Protein AF-A0A1E3QFH4-F1 (afdb_monomer_lite)

Radius of gyration: 32.38 Å; chains: 1; bounding box: 103×78×49 Å

InterPro domains:
  IPR019411 MMM1 domain [PF10296] (104-199)
  IPR031468 Synaptotagmin-like mitochondrial-lipid-binding domain [PS51847] (118-204)

Secondary structure (DSSP, 8-state):
-----PPPPP----PPP------------------------HHHHHHHHHHHHHHHHHHHHHHHHHTTS-----------------------TTS-------HHHHHHHTT--TTTPPPBP-HHHHHHHHHHHHHHHHHHHH-HHHHHHHHHHHTSTT--TT------------S---EEEEEEEEE-SS-TT-EEEEEEEE--

Structure (mmCIF, N/CA/C/O backbone):
data_AF-A0A1E3QFH4-F1
#
_entry.id   AF-A0A1E3QFH4-F1
#
loop_
_atom_site.group_PDB
_atom_site.id
_atom_site.type_symbol
_atom_site.label_atom_id
_atom_site.label_alt_id
_atom_site.label_comp_id
_atom_site.label_asym_id
_atom_site.label_entity_id
_atom_site.label_seq_id
_atom_site.pdbx_PDB_ins_code
_atom_site.Cartn_x
_atom_site.Cartn_y
_atom_site.Cartn_z
_atom_site.occupancy
_atom_site.B_iso_or_equiv
_atom_site.auth_seq_id
_atom_site.auth_comp_id
_atom_site.auth_asym_id
_atom_site.auth_atom_id
_atom_site.pdbx_PDB_model_num
ATOM 1 N N . MET A 1 1 ? 51.985 -34.900 6.655 1.00 45.53 1 MET A N 1
ATOM 2 C CA . MET A 1 1 ? 51.009 -33.811 6.432 1.00 45.53 1 MET A CA 1
ATOM 3 C C . MET A 1 1 ? 51.580 -32.563 7.075 1.00 45.53 1 MET A C 1
ATOM 5 O O . MET A 1 1 ? 51.686 -32.518 8.291 1.00 45.53 1 MET A O 1
ATOM 9 N N . SER A 1 2 ? 52.089 -31.650 6.250 1.00 42.19 2 SER A N 1
ATOM 10 C CA . SER A 1 2 ? 52.784 -30.432 6.676 1.00 42.19 2 SER A CA 1
ATOM 11 C C . SER A 1 2 ? 51.794 -29.272 6.627 1.00 42.19 2 SER A C 1
ATOM 13 O O . SER A 1 2 ? 51.157 -29.074 5.593 1.00 42.19 2 SER A O 1
ATOM 15 N N . VAL A 1 3 ? 51.630 -28.550 7.736 1.00 44.12 3 VAL A N 1
ATOM 16 C CA . VAL A 1 3 ? 50.801 -27.341 7.813 1.00 44.12 3 VAL A CA 1
ATOM 17 C C . VAL A 1 3 ? 51.752 -26.149 7.754 1.00 44.12 3 VAL A C 1
ATOM 19 O O . VAL A 1 3 ? 52.568 -25.960 8.653 1.00 44.12 3 VAL A O 1
ATOM 22 N N . ALA A 1 4 ? 51.692 -25.390 6.662 1.00 42.41 4 ALA A N 1
ATOM 23 C CA . ALA A 1 4 ? 52.498 -24.194 6.459 1.00 42.41 4 ALA A CA 1
ATOM 24 C C . ALA A 1 4 ? 51.798 -22.981 7.091 1.00 42.41 4 ALA A C 1
ATOM 26 O O . ALA A 1 4 ? 50.766 -22.525 6.602 1.00 42.41 4 ALA A O 1
ATOM 27 N N . THR A 1 5 ? 52.380 -22.453 8.166 1.00 47.62 5 THR A N 1
ATOM 28 C CA . THR A 1 5 ? 52.010 -21.161 8.756 1.00 47.62 5 THR A CA 1
ATOM 29 C C . THR A 1 5 ? 52.873 -20.080 8.110 1.00 47.62 5 THR A C 1
ATOM 31 O O . THR A 1 5 ? 54.066 -19.986 8.390 1.00 47.62 5 THR A O 1
ATOM 34 N N . ALA A 1 6 ? 52.288 -19.276 7.221 1.00 46.25 6 ALA A N 1
ATOM 35 C CA . ALA A 1 6 ? 52.945 -18.098 6.661 1.00 46.25 6 ALA A CA 1
ATOM 36 C C . ALA A 1 6 ? 52.802 -16.915 7.632 1.00 46.25 6 ALA A C 1
ATOM 38 O O . ALA A 1 6 ? 51.693 -16.468 7.924 1.00 46.25 6 ALA A O 1
ATOM 39 N N . ALA A 1 7 ? 53.932 -16.424 8.141 1.00 48.84 7 ALA A N 1
ATOM 40 C CA . ALA A 1 7 ? 54.021 -15.187 8.903 1.00 48.84 7 ALA A CA 1
ATOM 41 C C . ALA A 1 7 ? 54.077 -13.998 7.931 1.00 48.84 7 ALA A C 1
ATOM 43 O O . ALA A 1 7 ? 54.957 -13.941 7.075 1.00 48.84 7 ALA A O 1
ATOM 44 N N . TYR A 1 8 ? 53.154 -13.046 8.069 1.00 45.12 8 TYR A N 1
ATOM 45 C CA . TYR A 1 8 ? 53.222 -11.766 7.365 1.00 45.12 8 TYR A CA 1
ATOM 46 C C . TYR A 1 8 ? 53.867 -10.722 8.280 1.00 45.12 8 TYR A C 1
ATOM 48 O O . TYR A 1 8 ? 53.402 -10.481 9.393 1.00 45.12 8 TYR A O 1
ATOM 56 N N . SER A 1 9 ? 54.960 -10.121 7.811 1.00 45.44 9 SER A N 1
ATOM 57 C CA . SER A 1 9 ? 55.677 -9.038 8.486 1.00 45.44 9 SER A CA 1
ATOM 58 C C . SER A 1 9 ? 54.990 -7.697 8.217 1.00 45.44 9 SER A C 1
ATOM 60 O O . SER A 1 9 ? 54.776 -7.320 7.067 1.00 45.44 9 SER A O 1
ATOM 62 N N . VAL A 1 10 ? 54.656 -6.970 9.282 1.00 47.38 10 VAL A N 1
ATOM 63 C CA . VAL A 1 10 ? 54.118 -5.604 9.221 1.00 47.38 10 VAL A CA 1
ATOM 64 C C . VAL A 1 10 ? 55.285 -4.635 9.021 1.00 47.38 10 VAL A C 1
ATOM 66 O O . VAL A 1 10 ? 56.190 -4.578 9.851 1.00 47.38 10 VAL A O 1
ATOM 69 N N . VAL A 1 11 ? 55.282 -3.894 7.912 1.00 44.78 11 VAL A N 1
ATOM 70 C CA . VAL A 1 11 ? 56.269 -2.846 7.618 1.00 44.78 11 VAL A CA 1
ATOM 71 C C . VAL A 1 11 ? 55.739 -1.516 8.148 1.00 44.78 11 VAL A C 1
ATOM 73 O O . VAL A 1 11 ? 54.782 -0.961 7.613 1.00 44.78 11 VAL A O 1
ATOM 76 N N . THR A 1 12 ? 56.364 -1.002 9.204 1.00 39.56 12 THR A N 1
ATOM 77 C CA . THR A 1 12 ? 56.128 0.341 9.745 1.00 39.56 12 THR A CA 1
ATOM 78 C C . THR A 1 12 ? 57.165 1.291 9.150 1.00 39.56 12 THR A C 1
ATOM 80 O O . THR A 1 12 ? 58.356 1.148 9.415 1.00 39.56 12 THR A O 1
ATOM 83 N N . VAL A 1 13 ? 56.735 2.261 8.340 1.00 45.78 13 VAL A N 1
ATOM 84 C CA . VAL A 1 13 ? 57.610 3.333 7.840 1.00 45.78 13 VAL A CA 1
ATOM 85 C C . VAL A 1 13 ? 57.471 4.536 8.769 1.00 45.78 13 VAL A C 1
ATOM 87 O O . VAL A 1 13 ? 56.436 5.196 8.796 1.00 45.78 13 VAL A O 1
ATOM 90 N N . THR A 1 14 ? 58.512 4.805 9.552 1.00 42.59 14 THR A N 1
ATOM 91 C CA . THR A 1 14 ? 58.689 6.050 10.308 1.00 42.59 14 THR A CA 1
ATOM 92 C C . THR A 1 14 ? 59.670 6.934 9.552 1.00 42.59 14 THR A C 1
ATOM 94 O O . THR A 1 14 ? 60.848 6.593 9.470 1.00 42.59 14 THR A O 1
ATOM 97 N N . GLU A 1 15 ? 59.211 8.061 9.010 1.00 49.75 15 GLU A N 1
ATOM 98 C CA . GLU A 1 15 ? 60.096 9.045 8.384 1.00 49.75 15 GLU A CA 1
ATOM 99 C C . GLU A 1 15 ? 60.358 10.200 9.360 1.00 49.75 15 GLU A C 1
ATOM 101 O O . GLU A 1 15 ? 59.445 10.890 9.816 1.00 49.75 15 GLU A O 1
ATOM 106 N N . THR A 1 16 ? 61.626 10.356 9.741 1.00 41.25 16 THR A N 1
ATOM 107 C CA . THR A 1 16 ? 62.121 11.387 10.657 1.00 41.25 16 THR A CA 1
ATOM 108 C C . THR A 1 16 ? 62.545 12.637 9.890 1.00 41.25 16 THR A C 1
ATOM 110 O O . THR A 1 16 ? 63.353 12.571 8.966 1.00 41.25 16 THR A O 1
ATOM 113 N N . VAL A 1 17 ? 62.031 13.782 10.334 1.00 44.88 17 VAL A N 1
ATOM 114 C CA . VAL A 1 17 ? 62.305 15.140 9.844 1.00 44.88 17 VAL A CA 1
ATOM 115 C C . VAL A 1 17 ? 63.792 15.516 9.957 1.00 44.88 17 VAL A C 1
ATOM 117 O O . VAL A 1 17 ? 64.405 15.325 11.006 1.00 44.88 17 VAL A O 1
ATOM 120 N N . SER A 1 18 ? 64.348 16.153 8.916 1.00 46.84 18 SER A N 1
ATOM 121 C CA . SER A 1 18 ? 65.640 16.856 8.965 1.00 46.84 18 SER A CA 1
ATOM 122 C C . SER A 1 18 ? 65.462 18.326 8.578 1.00 46.84 18 SER A C 1
ATOM 124 O O . SER A 1 18 ? 65.087 18.653 7.454 1.00 46.84 18 SER A O 1
ATOM 126 N N . VAL A 1 19 ? 65.714 19.214 9.540 1.00 48.22 19 VAL A N 1
ATOM 127 C CA . VAL A 1 19 ? 65.666 20.673 9.400 1.00 48.22 19 VAL A CA 1
ATOM 128 C C . VAL A 1 19 ? 67.066 21.192 9.056 1.00 48.22 19 VAL A C 1
ATOM 130 O O . VAL A 1 19 ? 68.019 20.934 9.790 1.00 48.22 19 VAL A O 1
ATOM 133 N N . ARG A 1 20 ? 67.195 21.992 7.989 1.00 41.72 20 ARG A N 1
ATOM 134 C CA . ARG A 1 20 ? 68.334 22.904 7.780 1.00 41.72 20 ARG A CA 1
ATOM 135 C C . ARG A 1 20 ? 67.827 24.286 7.368 1.00 41.72 20 ARG A C 1
ATOM 137 O O . ARG A 1 20 ? 67.170 24.435 6.345 1.00 41.72 20 ARG A O 1
ATOM 144 N N . HIS A 1 21 ? 68.146 25.280 8.193 1.00 52.16 21 HIS A N 1
ATOM 145 C CA . HIS A 1 21 ? 67.942 26.707 7.945 1.00 52.16 21 HIS A CA 1
ATOM 146 C C . HIS A 1 21 ? 69.136 27.290 7.179 1.00 52.16 21 HIS A C 1
ATOM 148 O O . HIS A 1 21 ? 70.265 27.061 7.600 1.00 52.16 21 HIS A O 1
ATOM 154 N N . THR A 1 22 ? 68.888 28.149 6.185 1.00 44.75 22 THR A N 1
ATOM 155 C CA . THR A 1 22 ? 69.729 29.326 5.882 1.00 44.75 22 THR A CA 1
ATOM 156 C C . THR A 1 22 ? 68.870 30.439 5.274 1.00 44.75 22 THR A C 1
ATOM 158 O O . THR A 1 22 ? 68.026 30.186 4.420 1.00 44.75 22 THR A O 1
ATOM 161 N N . ALA A 1 23 ? 69.077 31.658 5.769 1.00 42.56 23 ALA A N 1
ATOM 162 C CA . ALA A 1 23 ? 68.295 32.872 5.544 1.00 42.56 23 ALA A CA 1
ATOM 163 C C . ALA A 1 23 ? 68.642 33.621 4.239 1.00 42.56 23 ALA A C 1
ATOM 165 O O . ALA A 1 23 ? 69.774 33.518 3.770 1.00 42.56 23 ALA A O 1
ATOM 166 N N . THR A 1 24 ? 67.728 34.480 3.752 1.00 38.34 24 THR A N 1
ATOM 167 C CA . THR A 1 24 ? 67.903 35.955 3.587 1.00 38.34 24 THR A CA 1
ATOM 168 C C . THR A 1 24 ? 67.017 36.535 2.463 1.00 38.34 24 THR A C 1
ATOM 170 O O . THR A 1 24 ? 66.969 35.996 1.361 1.00 38.34 24 THR A O 1
ATOM 173 N N . THR A 1 25 ? 66.434 37.715 2.748 1.00 37.22 25 THR A N 1
ATOM 174 C CA . THR A 1 25 ? 65.897 38.783 1.853 1.00 37.22 25 THR A CA 1
ATOM 175 C C . THR A 1 25 ? 64.363 38.919 1.709 1.00 37.22 25 THR A C 1
ATOM 177 O O . THR A 1 25 ? 63.722 38.239 0.917 1.00 37.22 25 THR A O 1
ATOM 180 N N . LEU A 1 26 ? 63.795 39.877 2.460 1.00 45.44 26 LEU A N 1
ATOM 181 C CA . LEU A 1 26 ? 62.535 40.623 2.210 1.00 45.44 26 LEU A CA 1
ATOM 182 C C . LEU A 1 26 ? 62.845 41.840 1.293 1.00 45.44 26 LEU A C 1
ATOM 184 O O . LEU A 1 26 ? 64.029 42.175 1.231 1.00 45.44 26 LEU A O 1
ATOM 188 N N . PRO A 1 27 ? 61.887 42.572 0.657 1.00 58.62 27 PRO A N 1
ATOM 189 C CA . PRO A 1 27 ? 60.482 42.761 1.065 1.00 58.62 27 PRO A CA 1
ATOM 190 C C . PRO A 1 27 ? 59.441 42.835 -0.082 1.00 58.62 27 PRO A C 1
ATOM 192 O O . PRO A 1 27 ? 59.650 43.526 -1.070 1.00 58.62 27 PRO A O 1
ATOM 195 N N . GLN A 1 28 ? 58.239 42.270 0.087 1.00 37.91 28 GLN A N 1
ATOM 196 C CA . GLN A 1 28 ? 57.047 42.861 -0.546 1.00 37.91 28 GLN A CA 1
ATOM 197 C C . GLN A 1 28 ? 55.735 42.374 0.081 1.00 37.91 28 GLN A C 1
ATOM 199 O O . GLN A 1 28 ? 55.250 41.280 -0.176 1.00 37.91 28 GLN A O 1
ATOM 204 N N . LEU A 1 29 ? 55.186 43.229 0.942 1.00 45.66 29 LEU A N 1
ATOM 205 C CA . LEU A 1 29 ? 53.828 43.759 0.833 1.00 45.66 29 LEU A CA 1
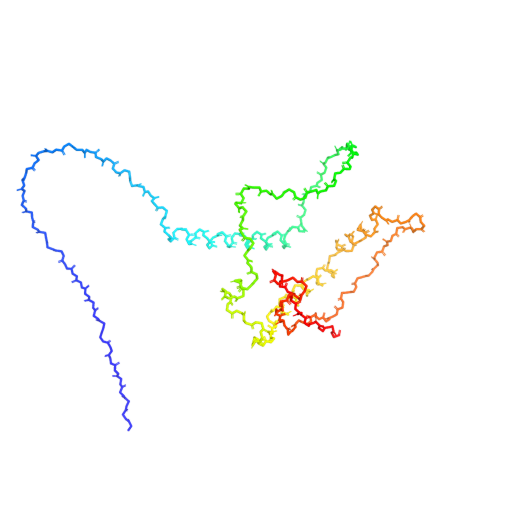ATOM 206 C C . LEU A 1 29 ? 52.766 42.847 0.182 1.00 45.66 29 LEU A C 1
ATOM 208 O O . LEU A 1 29 ? 52.434 43.017 -0.984 1.00 45.66 29 LEU A O 1
ATOM 212 N N . ALA A 1 30 ? 52.172 41.968 0.982 1.00 42.97 30 ALA A N 1
ATOM 213 C CA . ALA A 1 30 ? 50.730 41.723 1.013 1.00 42.97 30 ALA A CA 1
ATOM 214 C C . ALA A 1 30 ? 50.456 40.793 2.196 1.00 42.97 30 ALA A C 1
ATOM 216 O O . ALA A 1 30 ? 50.615 39.577 2.114 1.00 42.97 30 ALA A O 1
ATOM 217 N N . ALA A 1 31 ? 50.065 41.373 3.328 1.00 47.72 31 ALA A N 1
ATOM 218 C CA . ALA A 1 31 ? 49.371 40.621 4.358 1.00 47.72 31 ALA A CA 1
ATOM 219 C C . ALA A 1 31 ? 47.980 40.263 3.811 1.00 47.72 31 ALA A C 1
ATOM 221 O O . ALA A 1 31 ? 46.988 40.910 4.141 1.00 47.72 31 ALA A O 1
ATOM 222 N N . GLU A 1 32 ? 47.898 39.250 2.948 1.00 40.69 32 GLU A N 1
ATOM 223 C CA . GLU A 1 32 ? 46.635 38.563 2.736 1.00 40.69 32 GLU A CA 1
ATOM 224 C C . GLU A 1 32 ? 46.373 37.737 3.990 1.00 40.69 32 GLU A C 1
ATOM 226 O O . GLU A 1 32 ? 46.873 36.629 4.187 1.00 40.69 32 GLU A O 1
ATOM 231 N N . THR A 1 33 ? 45.582 38.330 4.878 1.00 48.06 33 THR A N 1
ATOM 232 C CA . THR A 1 33 ? 44.814 37.595 5.873 1.00 48.06 33 THR A CA 1
ATOM 233 C C . THR A 1 33 ? 43.858 36.681 5.113 1.00 48.06 33 THR A C 1
ATOM 235 O O . THR A 1 33 ? 42.686 36.996 4.909 1.00 48.06 33 THR A O 1
ATOM 238 N N . SER A 1 34 ? 44.360 35.532 4.657 1.00 46.12 34 SER A N 1
ATOM 239 C CA . SER A 1 34 ? 43.500 34.431 4.253 1.00 46.12 34 SER A CA 1
ATOM 240 C C . SER A 1 34 ? 42.772 33.984 5.516 1.00 46.12 34 SER A C 1
ATOM 242 O O . SER A 1 34 ? 43.261 33.196 6.323 1.00 46.12 34 SER A O 1
ATOM 244 N N . LYS A 1 35 ? 41.585 34.565 5.736 1.00 54.34 35 LYS A N 1
ATOM 245 C CA . LYS A 1 35 ? 40.569 33.943 6.580 1.00 54.34 35 LYS A CA 1
ATOM 246 C C . LYS A 1 35 ? 40.545 32.481 6.146 1.00 54.34 35 LYS A C 1
ATOM 248 O O . LYS A 1 35 ? 40.323 32.248 4.953 1.00 54.34 35 LYS A O 1
ATOM 253 N N . PRO A 1 36 ? 40.780 31.505 7.038 1.00 53.97 36 PRO A N 1
ATOM 254 C CA . PRO A 1 36 ? 40.472 30.138 6.694 1.00 53.97 36 PRO A CA 1
ATOM 255 C C . PRO A 1 36 ? 38.977 30.151 6.403 1.00 53.97 36 PRO A C 1
ATOM 257 O O . PRO A 1 36 ? 38.154 30.287 7.308 1.00 53.97 36 PRO A O 1
ATOM 260 N N . ASN A 1 37 ? 38.613 30.107 5.122 1.00 59.50 37 ASN A N 1
ATOM 261 C CA . ASN A 1 37 ? 37.277 29.705 4.753 1.00 59.50 37 ASN A CA 1
ATOM 262 C C . ASN A 1 37 ? 37.187 28.300 5.322 1.00 59.50 37 ASN A C 1
ATOM 264 O O . ASN A 1 37 ? 37.816 27.380 4.799 1.00 59.50 37 ASN A O 1
ATOM 268 N N . ALA A 1 38 ? 36.496 28.178 6.456 1.00 62.81 38 ALA A N 1
ATOM 269 C CA . ALA A 1 38 ? 36.071 26.919 7.027 1.00 62.81 38 ALA A CA 1
ATOM 270 C C . ALA A 1 38 ? 35.122 26.298 5.999 1.00 62.81 38 ALA A C 1
ATOM 272 O O . ALA A 1 38 ? 33.902 26.430 6.067 1.00 62.81 38 ALA A 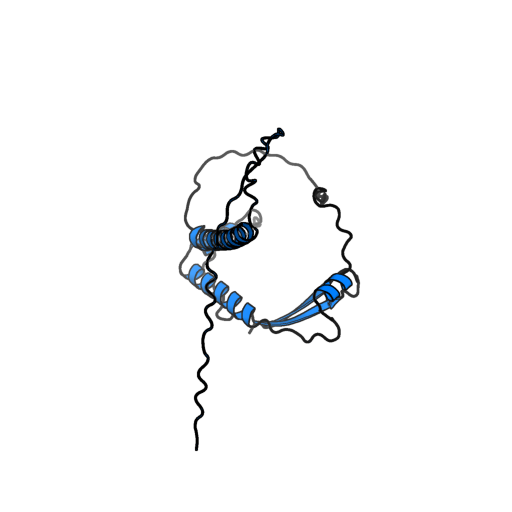O 1
ATOM 273 N N . GLY A 1 39 ? 35.722 25.744 4.948 1.00 61.84 39 GLY A N 1
ATOM 274 C CA . GLY A 1 39 ? 35.046 25.053 3.881 1.00 61.84 39 GLY A CA 1
ATOM 275 C C . GLY A 1 39 ? 34.390 23.854 4.520 1.00 61.84 39 GLY A C 1
ATOM 276 O O . GLY A 1 39 ? 35.052 23.061 5.185 1.00 61.84 39 GLY A O 1
ATOM 277 N N . PHE A 1 40 ? 33.078 23.777 4.365 1.00 63.66 40 PHE A N 1
ATOM 278 C CA . PHE A 1 40 ? 32.262 22.678 4.841 1.00 63.66 40 PHE A CA 1
ATOM 279 C C . PHE A 1 40 ? 32.822 21.380 4.243 1.00 63.66 40 PHE A C 1
ATOM 281 O O . PHE A 1 40 ? 32.609 21.078 3.069 1.00 63.66 40 PHE A O 1
ATOM 288 N N . THR A 1 41 ? 33.636 20.658 5.013 1.00 77.69 41 THR A N 1
ATOM 289 C CA . THR A 1 41 ? 34.313 19.453 4.532 1.00 77.69 41 THR A CA 1
ATOM 290 C C . THR A 1 41 ? 33.255 18.437 4.115 1.00 77.69 41 THR A C 1
ATOM 292 O O . THR A 1 41 ? 32.246 18.269 4.794 1.00 77.69 41 THR A O 1
ATOM 295 N N . PHE A 1 42 ? 33.468 17.730 3.007 1.00 69.50 42 PHE A N 1
ATOM 296 C CA . PHE A 1 42 ? 32.530 16.729 2.479 1.00 69.50 42 PHE A CA 1
ATOM 297 C C . PHE A 1 42 ? 32.054 15.714 3.541 1.00 69.50 42 PHE A C 1
ATOM 299 O O . PHE A 1 42 ? 30.884 15.337 3.574 1.00 69.50 42 PHE A O 1
ATOM 306 N N . THR A 1 43 ? 32.930 15.344 4.476 1.00 74.12 43 THR A N 1
ATOM 307 C CA . THR A 1 43 ? 32.601 14.491 5.627 1.00 74.12 43 THR A CA 1
ATOM 308 C C . THR A 1 43 ? 31.645 15.147 6.625 1.00 74.12 43 THR A C 1
ATOM 310 O O . THR A 1 43 ? 30.807 14.445 7.180 1.00 74.12 43 THR A O 1
ATOM 313 N N . HIS A 1 44 ? 31.693 16.472 6.810 1.00 76.12 44 HIS A N 1
ATOM 314 C CA . HIS A 1 44 ? 30.680 17.208 7.577 1.00 76.12 44 HIS A CA 1
ATOM 315 C C . HIS A 1 44 ? 29.326 17.175 6.867 1.00 76.12 44 HIS A C 1
ATOM 317 O O . HIS A 1 44 ? 28.309 16.987 7.523 1.00 76.12 44 HIS A O 1
ATOM 323 N N . GLY A 1 45 ? 29.303 17.271 5.533 1.00 80.88 45 GLY A N 1
ATOM 324 C CA . GLY A 1 45 ? 28.084 17.079 4.742 1.00 80.88 45 GLY A CA 1
ATOM 325 C C . GLY A 1 45 ? 27.490 15.675 4.892 1.00 80.88 45 GLY A C 1
ATOM 326 O O . GLY A 1 45 ? 26.286 15.538 5.090 1.00 80.88 45 GLY A O 1
ATOM 327 N N . LEU A 1 46 ? 28.330 14.635 4.870 1.00 81.81 46 LEU A N 1
ATOM 328 C CA . LEU A 1 46 ? 27.899 13.246 5.054 1.00 81.81 46 LEU A CA 1
ATOM 329 C C . LEU A 1 46 ? 27.387 12.982 6.478 1.00 81.81 46 LEU A C 1
ATOM 331 O O . LEU A 1 46 ? 26.324 12.384 6.634 1.00 81.81 46 LEU A O 1
ATOM 335 N N . LEU A 1 47 ? 28.101 13.453 7.508 1.00 81.88 47 LEU A N 1
ATOM 336 C CA . LEU A 1 47 ? 27.640 13.352 8.897 1.00 81.88 47 LEU A CA 1
ATOM 337 C C . LEU A 1 47 ? 26.322 14.107 9.098 1.00 81.88 47 LEU A C 1
ATOM 339 O O . LEU A 1 47 ? 25.412 13.574 9.723 1.00 81.88 47 LEU A O 1
ATOM 343 N N . MET A 1 48 ? 26.196 15.312 8.536 1.00 87.25 48 MET A N 1
ATOM 344 C CA . MET A 1 48 ? 24.972 16.113 8.612 1.00 87.25 48 MET A CA 1
ATOM 345 C C . MET A 1 48 ? 23.806 15.439 7.876 1.00 87.25 48 MET A C 1
ATOM 347 O O . MET A 1 48 ? 22.672 15.490 8.342 1.00 87.25 48 MET A O 1
ATOM 351 N N . GLY A 1 49 ? 24.076 14.767 6.753 1.00 86.88 49 GLY A N 1
ATOM 352 C CA . GLY A 1 49 ? 23.086 13.992 6.006 1.00 86.88 49 GLY A CA 1
ATOM 353 C C . GLY A 1 49 ? 22.595 12.769 6.780 1.00 86.88 49 GLY A C 1
ATOM 354 O O . GLY A 1 49 ? 21.390 12.570 6.899 1.00 86.88 49 GLY A O 1
ATOM 355 N N . GLN A 1 50 ? 23.506 11.996 7.377 1.00 87.25 50 GLN A N 1
ATOM 356 C CA . GLN A 1 50 ? 23.134 10.868 8.239 1.00 87.25 50 GLN A CA 1
ATOM 357 C C . GLN A 1 50 ? 22.368 11.342 9.477 1.00 87.25 50 GLN A C 1
ATOM 359 O O . GLN A 1 50 ? 21.334 10.774 9.818 1.00 87.25 50 GLN A O 1
ATOM 364 N N . LEU A 1 51 ? 22.805 12.442 10.097 1.00 89.94 51 LEU A N 1
ATOM 365 C CA . LEU A 1 51 ? 22.090 13.067 11.206 1.00 89.94 51 LEU A CA 1
ATOM 366 C C . LEU A 1 51 ? 20.690 13.532 10.777 1.00 89.94 51 LEU A C 1
ATOM 368 O O . LEU A 1 51 ? 19.730 13.322 11.507 1.00 89.94 51 LEU A O 1
ATOM 372 N N . SER A 1 52 ? 20.542 14.099 9.577 1.00 92.69 52 SER A N 1
ATOM 373 C CA . SER A 1 52 ? 19.244 14.504 9.031 1.00 92.69 52 SER A CA 1
ATOM 374 C C . SER A 1 52 ? 18.318 13.310 8.803 1.00 92.69 52 SER A C 1
ATOM 376 O O . SER A 1 52 ? 17.137 13.408 9.128 1.00 92.69 52 SER A O 1
ATOM 378 N N . VAL A 1 53 ? 18.832 12.188 8.292 1.00 88.56 53 VAL A N 1
ATOM 379 C CA . VAL A 1 53 ? 18.050 10.956 8.112 1.00 88.56 53 VAL A CA 1
ATOM 380 C C . VAL A 1 53 ? 17.624 10.388 9.464 1.00 88.56 53 VAL A C 1
ATOM 382 O O . VAL A 1 53 ? 16.460 10.042 9.632 1.00 88.56 53 VAL A O 1
ATOM 385 N N . VAL A 1 54 ? 18.522 10.359 10.451 1.00 90.38 54 VAL A N 1
ATOM 386 C CA . VAL A 1 54 ? 18.209 9.893 11.809 1.00 90.38 54 VAL A CA 1
ATOM 387 C C . VAL A 1 54 ? 17.201 10.812 12.496 1.00 90.38 54 VAL A C 1
ATOM 389 O O . VAL A 1 54 ? 16.288 10.314 13.143 1.00 90.38 54 VAL A O 1
ATOM 392 N N . ILE A 1 55 ? 17.302 12.133 12.328 1.00 86.94 55 ILE A N 1
ATOM 393 C CA . ILE A 1 55 ? 16.335 13.092 12.880 1.00 86.94 55 ILE A CA 1
ATOM 394 C C . ILE A 1 55 ? 14.967 12.915 12.222 1.00 86.94 55 ILE A C 1
ATOM 396 O O . ILE A 1 55 ? 13.976 12.886 12.939 1.00 86.94 55 ILE A O 1
ATOM 400 N N . ILE A 1 56 ? 14.895 12.765 10.895 1.00 85.25 56 ILE A N 1
ATOM 401 C CA . ILE A 1 56 ? 13.627 12.522 10.190 1.00 85.25 56 ILE A CA 1
ATOM 402 C C . ILE A 1 56 ? 13.032 11.176 10.602 1.00 85.25 56 ILE A C 1
ATOM 404 O O . ILE A 1 56 ? 11.833 11.086 10.828 1.00 85.25 56 ILE A O 1
ATOM 408 N N . LEU A 1 57 ? 13.850 10.134 10.746 1.00 85.44 57 LEU A N 1
ATOM 409 C CA . LEU A 1 57 ? 13.389 8.828 11.207 1.00 85.44 57 LEU A CA 1
ATOM 410 C C . LEU A 1 57 ? 12.918 8.895 12.664 1.00 85.44 57 LEU A C 1
ATOM 412 O O . LEU A 1 57 ? 11.870 8.354 12.988 1.00 85.44 57 LEU A O 1
ATOM 416 N N . PHE A 1 58 ? 13.633 9.611 13.532 1.00 86.19 58 PHE A N 1
ATOM 417 C CA . PHE A 1 58 ? 13.251 9.812 14.926 1.00 86.19 58 PHE A CA 1
ATOM 418 C C . PHE A 1 58 ? 11.991 10.664 15.061 1.00 86.19 58 PHE A C 1
ATOM 420 O O . PHE A 1 58 ? 11.148 10.341 15.885 1.00 86.19 58 PHE A O 1
ATOM 427 N N . THR A 1 59 ? 11.818 11.727 14.272 1.00 79.50 59 THR A N 1
ATOM 428 C CA . THR A 1 59 ? 10.573 12.502 14.274 1.00 79.50 59 THR A CA 1
ATOM 429 C C . THR A 1 59 ? 9.443 11.703 13.666 1.00 79.50 59 THR A C 1
ATOM 431 O O . THR A 1 59 ? 8.361 11.747 14.218 1.00 79.50 59 THR A O 1
ATOM 434 N N . PHE A 1 60 ? 9.662 10.924 12.609 1.00 81.31 60 PHE A N 1
ATOM 435 C CA . PHE A 1 60 ? 8.630 10.056 12.055 1.00 81.31 60 PHE A CA 1
ATOM 436 C C . PHE A 1 60 ? 8.214 8.999 13.074 1.00 81.31 60 PHE A C 1
ATOM 438 O O . PHE A 1 60 ? 7.038 8.888 13.363 1.00 81.31 60 PHE A O 1
ATOM 445 N N . ILE A 1 61 ? 9.159 8.311 13.717 1.00 81.62 61 ILE A N 1
ATOM 446 C CA . ILE A 1 61 ? 8.871 7.358 14.794 1.00 81.62 61 ILE A CA 1
ATOM 447 C C . ILE A 1 61 ? 8.200 8.075 15.967 1.00 81.62 61 ILE A C 1
ATOM 449 O O . ILE A 1 61 ? 7.172 7.620 16.436 1.00 81.62 61 ILE A O 1
ATOM 453 N N . ARG A 1 62 ? 8.706 9.224 16.425 1.00 66.75 62 ARG A N 1
ATOM 454 C CA . ARG A 1 62 ? 8.138 9.949 17.569 1.00 66.75 62 ARG A CA 1
ATOM 455 C C . ARG A 1 62 ? 6.749 10.511 17.265 1.00 66.75 62 ARG A C 1
ATOM 457 O O . ARG A 1 62 ? 5.888 10.481 18.127 1.00 66.75 62 ARG A O 1
ATOM 464 N N . PHE A 1 63 ? 6.519 11.046 16.078 1.00 65.12 63 PHE A N 1
ATOM 465 C CA . PHE A 1 63 ? 5.230 11.602 15.678 1.00 65.12 63 PHE A CA 1
ATOM 466 C C . PHE A 1 63 ? 4.255 10.468 15.340 1.00 65.12 63 PHE A C 1
ATOM 468 O O . PHE A 1 63 ? 3.098 10.541 15.700 1.00 65.12 63 PHE A O 1
ATOM 475 N N . PHE A 1 64 ? 4.702 9.361 14.757 1.00 61.91 64 PHE A N 1
ATOM 476 C CA . PHE A 1 64 ? 3.833 8.222 14.461 1.00 61.91 64 PHE A CA 1
ATOM 477 C C . PHE A 1 64 ? 3.498 7.390 15.714 1.00 61.91 64 PHE A C 1
ATOM 479 O O . PHE A 1 64 ? 2.376 6.921 15.841 1.00 61.91 64 PHE A O 1
ATOM 486 N N . ILE A 1 65 ? 4.429 7.269 16.672 1.00 64.88 65 ILE A N 1
ATOM 487 C CA . ILE A 1 65 ? 4.236 6.535 17.939 1.00 64.88 65 ILE A CA 1
ATOM 488 C C . ILE A 1 65 ? 3.621 7.414 19.040 1.00 64.88 65 ILE A C 1
ATOM 490 O O . ILE A 1 65 ? 2.788 6.932 19.798 1.00 64.88 65 ILE A O 1
ATOM 494 N N . PHE A 1 66 ? 3.991 8.698 19.153 1.00 54.66 66 PHE A N 1
ATOM 495 C CA . PHE A 1 66 ? 3.530 9.587 20.237 1.00 54.66 66 PHE A CA 1
ATOM 496 C C . PHE A 1 66 ? 2.578 10.717 19.802 1.00 54.66 66 PHE A C 1
ATOM 498 O O . PHE A 1 66 ? 2.089 11.430 20.676 1.00 54.66 66 PHE A O 1
ATOM 505 N N . SER A 1 67 ? 2.244 10.911 18.514 1.00 49.19 67 SER A N 1
ATOM 506 C CA . SER A 1 67 ? 1.212 11.909 18.137 1.00 49.19 67 SER A CA 1
ATOM 507 C C . SER A 1 67 ? -0.217 11.483 18.503 1.00 49.19 67 SER A C 1
ATOM 509 O O . SER A 1 67 ? -1.149 12.251 18.269 1.00 49.19 67 SER A O 1
ATOM 511 N N . ASN A 1 68 ? -0.409 10.335 19.155 1.00 52.06 68 ASN A N 1
ATOM 512 C CA . ASN A 1 68 ? -1.692 9.959 19.752 1.00 52.06 68 ASN A CA 1
ATOM 513 C C . ASN A 1 68 ? -1.762 10.274 21.260 1.00 52.06 68 ASN A C 1
ATOM 515 O O . ASN A 1 68 ? -2.397 9.550 22.019 1.00 52.06 68 ASN A O 1
ATOM 519 N N . GLY A 1 69 ? -1.130 11.366 21.707 1.00 52.94 69 GLY A N 1
ATOM 520 C CA . GLY A 1 69 ? -1.083 11.751 23.121 1.00 52.94 69 GLY A CA 1
ATOM 521 C C . GLY A 1 69 ? -1.077 13.258 23.381 1.00 52.94 69 GLY A C 1
ATOM 522 O O . GLY A 1 69 ? -0.132 13.762 23.969 1.00 52.94 69 GLY A O 1
ATOM 523 N N . GLY A 1 70 ? -2.142 13.951 22.965 1.00 46.69 70 GLY A N 1
ATOM 524 C CA . GLY A 1 70 ? -2.675 15.141 23.645 1.00 46.69 70 GLY A CA 1
ATOM 525 C C . GLY A 1 70 ? -1.914 16.469 23.546 1.00 46.69 70 GLY A C 1
ATOM 526 O O . GLY A 1 70 ? -0.955 16.695 24.274 1.00 46.69 70 GLY A O 1
ATOM 527 N N . ASN A 1 71 ? -2.489 17.411 22.789 1.00 41.97 71 ASN A N 1
ATOM 528 C CA . ASN A 1 71 ? -2.798 18.779 23.235 1.00 41.97 71 ASN A CA 1
ATOM 529 C C . ASN A 1 71 ? -3.338 19.626 22.074 1.00 41.97 71 ASN A C 1
ATOM 531 O O . ASN A 1 71 ? -2.592 19.930 21.156 1.00 41.97 71 ASN A O 1
ATOM 535 N N . LEU A 1 72 ? -4.607 20.045 22.151 1.00 40.75 72 LEU A N 1
ATOM 536 C CA . LEU A 1 72 ? -5.100 21.362 21.710 1.00 40.75 72 LEU A CA 1
ATOM 537 C C . LEU A 1 72 ? -6.597 21.464 22.039 1.00 40.75 72 LEU A C 1
ATOM 539 O O . LEU A 1 72 ? -7.452 20.998 21.289 1.00 40.75 72 LEU A O 1
ATOM 543 N N . SER A 1 73 ? -6.887 22.069 23.192 1.00 38.28 73 SER A N 1
ATOM 544 C CA . SER A 1 73 ? -8.190 22.667 23.478 1.00 38.28 73 SER A CA 1
ATOM 545 C C . SER A 1 73 ? -8.129 24.154 23.123 1.00 38.28 73 SER A C 1
ATOM 547 O O . SER A 1 73 ? -7.197 24.843 23.528 1.00 38.28 73 SER A O 1
ATOM 549 N N . GLU A 1 74 ? -9.171 24.595 22.417 1.00 39.84 74 GLU A N 1
ATOM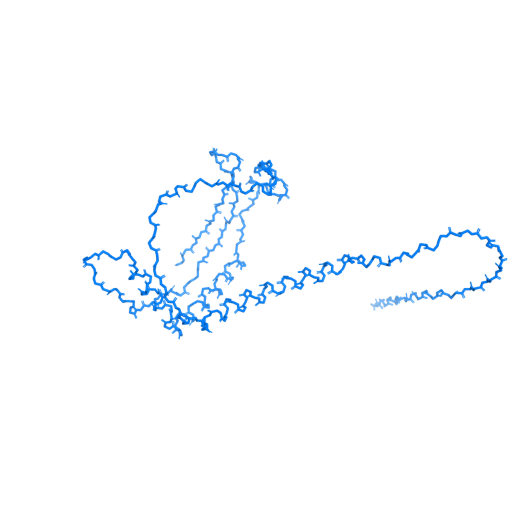 550 C CA . GLU A 1 74 ? -9.830 25.903 22.544 1.00 39.84 74 GLU A CA 1
ATOM 551 C C . GLU A 1 74 ? -9.236 27.151 21.864 1.00 39.84 74 GLU A C 1
ATOM 553 O O . GLU A 1 74 ? -8.408 27.870 22.415 1.00 39.84 74 GLU A O 1
ATOM 558 N N . SER A 1 75 ? -9.816 27.529 20.717 1.00 36.69 75 SER A N 1
ATOM 559 C CA . SER A 1 75 ? -10.657 28.742 20.649 1.00 36.69 75 SER A CA 1
ATOM 560 C C . SER A 1 75 ? -11.345 28.909 19.293 1.00 36.69 75 SER A C 1
ATOM 562 O O . SER A 1 75 ? -10.771 28.674 18.232 1.00 36.69 75 SER A O 1
ATOM 564 N N . ALA A 1 76 ? -12.608 29.315 19.376 1.00 37.31 76 ALA A N 1
ATOM 565 C CA . ALA A 1 76 ? -13.569 29.515 18.303 1.00 37.31 76 ALA A CA 1
ATOM 566 C C . ALA A 1 76 ? -13.325 30.792 17.476 1.00 37.31 76 ALA A C 1
ATOM 568 O O . ALA A 1 76 ? -12.916 31.810 18.026 1.00 37.31 76 ALA A O 1
ATOM 569 N N . HIS A 1 77 ? -13.679 30.772 16.186 1.00 43.28 77 HIS A N 1
ATOM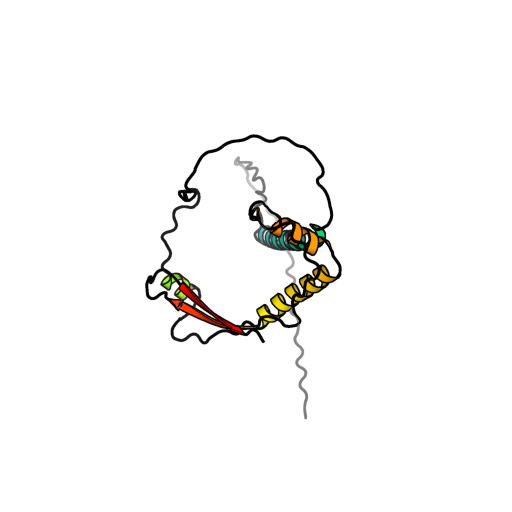 570 C CA . HIS A 1 77 ? -14.780 31.578 15.622 1.00 43.28 77 HIS A CA 1
ATOM 571 C C . HIS A 1 77 ? -14.965 31.288 14.113 1.00 43.28 77 HIS A C 1
ATOM 573 O O . HIS A 1 77 ? -13.983 31.001 13.425 1.00 43.28 77 HIS A O 1
ATOM 579 N N . PRO A 1 78 ? -16.204 31.356 13.581 1.00 49.69 78 PRO A N 1
ATOM 580 C CA . PRO A 1 78 ? -16.537 31.001 12.207 1.00 49.69 78 PRO A CA 1
ATOM 581 C C . PRO A 1 78 ? -16.482 32.231 11.292 1.00 49.69 78 PRO A C 1
ATOM 583 O O . PRO A 1 78 ? -16.952 33.304 11.668 1.00 49.69 78 PRO A O 1
ATOM 586 N N . VAL A 1 79 ? -15.968 32.072 10.070 1.00 43.62 79 VAL A N 1
ATOM 587 C CA . VAL A 1 79 ? -16.191 33.044 8.992 1.00 43.62 79 VAL A CA 1
ATOM 588 C C . VAL A 1 79 ? -16.461 32.302 7.690 1.00 43.62 79 VAL A C 1
ATOM 590 O O . VAL A 1 79 ? -15.614 31.591 7.152 1.00 43.62 79 VAL A O 1
ATOM 593 N N . ASP A 1 80 ? -17.690 32.502 7.240 1.00 46.03 80 ASP A N 1
ATOM 594 C CA . ASP A 1 80 ? -18.261 32.186 5.943 1.00 46.03 80 ASP A CA 1
ATOM 595 C C . ASP A 1 80 ? -17.429 32.794 4.799 1.00 46.03 80 ASP A C 1
ATOM 597 O O . ASP A 1 80 ? -17.105 33.984 4.827 1.00 46.03 80 ASP A O 1
ATOM 601 N N . HIS A 1 81 ? -17.080 31.993 3.788 1.00 44.47 81 HIS A N 1
ATOM 602 C CA . HIS A 1 81 ? -16.860 32.526 2.446 1.00 44.47 81 HIS A CA 1
ATOM 603 C C . HIS A 1 81 ? -16.944 31.442 1.369 1.00 44.47 81 HIS A C 1
ATOM 605 O O . HIS A 1 81 ? -15.982 30.767 0.998 1.00 44.47 81 HIS A O 1
ATOM 611 N N . ASP A 1 82 ? -18.140 31.377 0.808 1.00 45.88 82 ASP A N 1
ATOM 612 C CA . ASP A 1 82 ? -18.443 30.982 -0.555 1.00 45.88 82 ASP A CA 1
ATOM 613 C C . ASP A 1 82 ? -17.415 31.537 -1.573 1.00 45.88 82 ASP A C 1
ATOM 615 O O . ASP A 1 82 ? -17.060 32.726 -1.513 1.00 45.88 82 ASP A O 1
ATOM 619 N N . LYS A 1 83 ? -16.951 30.664 -2.491 1.00 44.16 83 LYS A N 1
ATOM 620 C CA . LYS A 1 83 ? -16.543 30.913 -3.900 1.00 44.16 83 LYS A CA 1
ATOM 621 C C . LYS A 1 83 ? -15.609 29.822 -4.446 1.00 44.16 83 LYS A C 1
ATOM 623 O O . LYS A 1 83 ? -14.384 29.911 -4.415 1.00 44.16 83 LYS A O 1
ATOM 628 N N . ASN A 1 84 ? -16.230 28.822 -5.065 1.00 50.84 84 ASN A N 1
ATOM 629 C CA . ASN A 1 84 ? -15.967 28.399 -6.445 1.00 50.84 84 ASN A CA 1
ATOM 630 C C . ASN A 1 84 ? -14.557 28.730 -7.002 1.00 50.84 84 ASN A C 1
ATOM 632 O O . ASN A 1 84 ? -14.354 29.741 -7.679 1.00 50.84 84 ASN A O 1
ATOM 636 N N . ARG A 1 85 ? -13.565 27.856 -6.776 1.00 46.94 85 ARG A N 1
ATOM 637 C CA . ARG A 1 85 ? -12.268 27.954 -7.464 1.00 46.94 85 ARG A CA 1
ATOM 638 C C . ARG A 1 85 ? -11.815 26.597 -7.979 1.00 46.94 85 ARG A C 1
ATOM 640 O O . ARG A 1 85 ? -11.086 25.863 -7.320 1.00 46.94 85 ARG A O 1
ATOM 647 N N . ARG A 1 86 ? -12.221 26.308 -9.219 1.00 49.72 86 ARG A N 1
ATOM 648 C CA . ARG A 1 86 ? -11.615 25.292 -10.089 1.00 49.72 86 ARG A CA 1
ATOM 649 C C . ARG A 1 86 ? -10.090 25.367 -9.957 1.00 49.72 86 ARG A C 1
ATOM 651 O O . ARG A 1 86 ? -9.477 26.341 -10.401 1.00 49.72 86 ARG A O 1
ATOM 658 N N . LEU A 1 87 ? -9.479 24.352 -9.342 1.00 56.41 87 LEU A N 1
ATOM 659 C CA . LEU A 1 87 ? -8.029 24.225 -9.227 1.00 56.41 87 LEU A CA 1
ATOM 660 C C . LEU A 1 87 ? -7.427 23.977 -10.618 1.00 56.41 87 LEU A C 1
ATOM 662 O O . LEU A 1 87 ? -7.146 22.847 -11.011 1.00 56.41 87 LEU A O 1
ATOM 666 N N . ARG A 1 88 ? -7.168 25.051 -11.375 1.00 53.06 88 ARG A N 1
ATOM 667 C CA . ARG A 1 88 ? -6.122 25.002 -12.400 1.00 53.06 88 ARG A CA 1
ATOM 668 C C . ARG A 1 88 ? -4.810 24.813 -11.653 1.00 53.06 88 ARG A C 1
ATOM 670 O O . ARG A 1 88 ? -4.327 25.734 -10.999 1.00 53.06 88 ARG A O 1
ATOM 677 N N . LYS A 1 89 ? -4.274 23.598 -11.742 1.00 52.78 89 LYS A N 1
ATOM 678 C CA . LYS A 1 89 ? -2.961 23.172 -11.256 1.00 52.78 89 LYS A CA 1
ATOM 679 C C . LYS A 1 89 ? -1.879 24.051 -11.901 1.00 52.78 89 LYS A C 1
ATOM 681 O O . LYS A 1 89 ? -1.300 23.700 -12.923 1.00 52.78 89 LYS A O 1
ATOM 686 N N . LYS A 1 90 ? -1.661 25.246 -11.348 1.00 46.88 90 LYS A N 1
ATOM 687 C CA . LYS A 1 90 ? -0.560 26.134 -11.718 1.00 46.88 90 LYS A CA 1
ATOM 688 C C . LYS A 1 90 ? 0.695 25.500 -11.127 1.00 46.88 90 LYS A C 1
ATOM 690 O O . LYS A 1 90 ? 0.915 25.563 -9.922 1.00 46.88 90 LYS A O 1
ATOM 695 N N . GLN A 1 91 ? 1.451 24.802 -11.969 1.00 52.25 91 GLN A N 1
ATOM 696 C CA . GLN A 1 91 ? 2.764 24.288 -11.601 1.00 52.25 91 GLN A CA 1
ATOM 697 C C . GLN A 1 91 ? 3.634 25.462 -11.136 1.00 52.25 91 GLN A C 1
ATOM 699 O O . GLN A 1 91 ? 3.737 26.482 -11.817 1.00 52.25 91 GLN A O 1
ATOM 704 N N . SER A 1 92 ? 4.211 25.334 -9.947 1.00 52.69 92 SER A N 1
ATOM 705 C CA . SER A 1 92 ? 5.149 26.293 -9.375 1.00 52.69 92 SER A CA 1
ATOM 706 C C . SER A 1 92 ? 6.408 26.371 -10.244 1.00 52.69 92 SER A C 1
ATOM 708 O O . SER A 1 92 ? 7.188 25.420 -10.294 1.00 52.69 92 SER A O 1
ATOM 710 N N . SER A 1 93 ? 6.626 27.508 -10.906 1.00 54.62 93 SER A N 1
ATOM 711 C CA . SER A 1 93 ? 7.737 27.771 -11.836 1.00 54.62 93 SER A CA 1
ATOM 712 C C . SER A 1 93 ? 9.096 28.021 -11.158 1.00 54.62 93 SER A C 1
ATOM 714 O O . SER A 1 93 ? 9.926 28.749 -11.696 1.00 54.62 93 SER A O 1
ATOM 716 N N . ILE A 1 94 ? 9.318 27.472 -9.960 1.00 58.53 94 ILE A N 1
ATOM 717 C CA . ILE A 1 94 ? 10.592 27.593 -9.221 1.00 58.53 94 ILE A CA 1
ATOM 718 C C . ILE A 1 94 ? 11.518 26.411 -9.545 1.00 58.53 94 ILE A C 1
ATOM 720 O O . ILE A 1 94 ? 12.739 26.534 -9.506 1.00 58.53 94 ILE A O 1
ATOM 724 N N . LEU A 1 95 ? 10.953 25.287 -9.986 1.00 53.31 95 LEU A N 1
ATOM 725 C CA . LEU A 1 95 ? 11.697 24.232 -10.659 1.00 53.31 95 LEU A CA 1
ATOM 726 C C . LEU A 1 95 ? 11.605 24.522 -12.159 1.00 53.31 95 LEU A C 1
ATOM 728 O O . LEU A 1 95 ? 10.503 24.509 -12.711 1.00 53.31 95 LEU A O 1
ATOM 732 N N . ARG A 1 96 ? 12.741 24.825 -12.812 1.00 55.84 96 ARG A N 1
ATOM 733 C CA . ARG A 1 96 ? 12.848 24.862 -14.286 1.00 55.84 96 ARG A CA 1
ATOM 734 C C . ARG A 1 96 ? 12.044 23.685 -14.828 1.00 55.84 96 ARG A C 1
ATOM 736 O O . ARG A 1 96 ? 12.270 22.573 -14.357 1.00 55.84 96 ARG A O 1
ATOM 743 N N . SER A 1 97 ? 11.104 23.928 -15.745 1.00 51.84 97 SER A N 1
ATOM 744 C CA . SER A 1 97 ? 10.294 22.882 -16.374 1.00 51.84 97 SER A CA 1
ATOM 745 C C . SER A 1 97 ? 11.234 21.829 -16.950 1.00 51.84 97 SER A C 1
ATOM 747 O O . SER A 1 97 ? 11.802 22.016 -18.027 1.00 51.84 97 SER A O 1
ATOM 749 N N . ALA A 1 98 ? 11.477 20.773 -16.177 1.00 57.47 98 ALA A N 1
ATOM 750 C CA . ALA A 1 98 ? 12.321 19.680 -16.597 1.00 57.47 98 ALA A CA 1
ATOM 751 C C . ALA A 1 98 ? 11.630 19.098 -17.821 1.00 57.47 98 ALA A C 1
ATOM 753 O O . ALA A 1 98 ? 10.455 18.730 -17.743 1.00 57.47 98 ALA A O 1
ATOM 754 N N . THR A 1 99 ? 12.331 19.087 -18.955 1.00 60.12 99 THR A N 1
ATOM 755 C CA . THR A 1 99 ? 11.884 18.384 -20.154 1.00 60.12 99 THR A CA 1
ATOM 756 C C . THR A 1 99 ? 11.357 17.024 -19.708 1.00 60.12 99 THR A C 1
ATOM 758 O O . THR A 1 99 ? 12.119 16.315 -19.040 1.00 60.12 99 THR A O 1
ATOM 761 N N . PRO A 1 100 ? 10.081 16.679 -19.981 1.00 62.91 100 PRO A N 1
ATOM 762 C CA . PRO A 1 100 ? 9.509 15.412 -19.551 1.00 62.91 100 PRO A CA 1
ATOM 763 C C . PRO A 1 100 ? 10.451 14.293 -19.976 1.00 62.91 100 PRO A C 1
ATOM 765 O O . PRO A 1 100 ? 10.657 14.065 -21.169 1.00 62.91 100 PRO A O 1
ATOM 768 N N . MET A 1 101 ? 11.120 13.676 -19.002 1.00 67.31 101 MET A N 1
ATOM 769 C CA . MET A 1 101 ? 12.105 12.649 -19.296 1.00 67.31 101 MET A CA 1
ATOM 770 C C . MET A 1 101 ? 11.309 11.454 -19.828 1.00 67.31 101 MET A C 1
ATOM 772 O O . MET A 1 101 ? 10.446 10.948 -19.107 1.00 67.31 101 MET A O 1
ATOM 776 N N . PRO A 1 102 ? 11.509 11.030 -21.086 1.00 79.06 102 PRO A N 1
ATOM 777 C CA . PRO A 1 102 ? 10.662 10.005 -21.677 1.00 79.06 102 PRO A CA 1
ATOM 778 C C . PRO A 1 102 ? 10.839 8.696 -20.901 1.00 79.06 102 PRO A C 1
ATOM 780 O O . PRO A 1 102 ? 11.965 8.360 -20.534 1.00 79.06 102 PRO A O 1
ATOM 783 N N . ALA A 1 103 ? 9.768 7.935 -20.669 1.00 80.19 103 ALA A N 1
ATOM 784 C CA . ALA A 1 103 ? 9.794 6.721 -19.843 1.00 80.19 103 ALA A CA 1
ATOM 785 C C . ALA A 1 103 ? 10.936 5.749 -20.201 1.00 80.19 103 ALA A C 1
ATOM 787 O O . ALA A 1 103 ? 11.590 5.209 -19.312 1.00 80.19 103 ALA A O 1
ATOM 788 N N . ARG A 1 104 ? 11.265 5.618 -21.494 1.00 78.31 104 ARG A N 1
ATOM 789 C CA . ARG A 1 104 ? 12.420 4.844 -21.993 1.00 78.31 104 ARG A CA 1
ATOM 790 C C . ARG A 1 104 ? 13.759 5.223 -21.350 1.00 78.31 104 ARG A C 1
ATOM 792 O O . ARG A 1 104 ? 14.592 4.362 -21.108 1.00 78.31 104 ARG A O 1
ATOM 799 N N . SER A 1 105 ? 13.976 6.507 -21.074 1.00 82.19 105 SER A N 1
ATOM 800 C CA . SER A 1 105 ? 15.210 7.000 -20.455 1.00 82.19 105 SER A CA 1
ATOM 801 C C . SER A 1 105 ? 15.264 6.707 -18.959 1.00 82.19 105 SER A C 1
ATOM 803 O O . SER A 1 105 ? 16.350 6.480 -18.433 1.00 82.19 105 SER A O 1
ATOM 805 N N . ILE A 1 106 ? 14.105 6.642 -18.294 1.00 85.31 106 ILE A N 1
ATOM 806 C CA . ILE A 1 106 ? 13.999 6.176 -16.910 1.00 85.31 106 ILE A CA 1
ATOM 807 C C . ILE A 1 106 ? 14.373 4.697 -16.874 1.00 85.31 106 ILE A C 1
ATOM 809 O O . ILE A 1 106 ? 15.322 4.347 -16.189 1.00 85.31 106 ILE A O 1
ATOM 813 N N . LEU A 1 107 ? 13.716 3.874 -17.697 1.00 86.25 107 LEU A N 1
ATOM 814 C CA . LEU A 1 107 ? 13.977 2.436 -17.803 1.00 86.25 107 LEU A CA 1
ATOM 815 C C . LEU A 1 107 ? 15.449 2.126 -18.117 1.00 86.25 107 LEU A C 1
ATOM 817 O O . LEU A 1 107 ? 16.057 1.289 -17.456 1.00 86.25 107 LEU A O 1
ATOM 821 N N . ALA A 1 108 ? 16.049 2.849 -19.067 1.00 84.75 108 ALA A N 1
ATOM 822 C CA . ALA A 1 108 ? 17.460 2.685 -19.413 1.00 84.75 108 ALA A CA 1
ATOM 823 C C . ALA A 1 108 ? 18.396 3.047 -18.249 1.00 84.75 108 ALA A C 1
ATOM 825 O O . ALA A 1 108 ? 19.362 2.335 -17.989 1.00 84.75 108 ALA A O 1
ATOM 826 N N . ARG A 1 109 ? 18.109 4.135 -17.523 1.00 87.88 109 ARG A N 1
ATOM 827 C CA . ARG A 1 109 ? 18.913 4.562 -16.365 1.00 87.88 109 ARG A CA 1
ATOM 828 C C . ARG A 1 109 ? 18.717 3.680 -15.140 1.00 87.88 109 ARG A C 1
ATOM 830 O O . ARG A 1 109 ? 19.618 3.597 -14.314 1.00 87.88 109 ARG A O 1
ATOM 837 N N . THR A 1 110 ? 17.560 3.039 -15.019 1.00 88.50 110 THR A N 1
ATOM 838 C CA . THR A 1 110 ? 17.270 2.061 -13.967 1.00 88.50 110 THR A CA 1
ATOM 839 C C . THR A 1 110 ? 17.628 0.635 -14.383 1.00 88.50 110 THR A C 1
ATOM 841 O O . THR A 1 110 ? 17.297 -0.287 -13.650 1.00 88.50 110 THR A O 1
ATOM 844 N N . TYR A 1 111 ? 18.270 0.440 -15.544 1.00 86.19 111 TYR A N 1
ATOM 845 C CA . TYR A 1 111 ? 18.642 -0.872 -16.094 1.00 86.19 111 TYR A CA 1
ATOM 846 C C . TYR A 1 111 ? 17.467 -1.863 -16.193 1.00 86.19 111 TYR A C 1
ATOM 848 O O . TYR A 1 111 ? 17.651 -3.076 -16.135 1.00 86.19 111 TYR A O 1
ATOM 856 N N . TYR A 1 112 ? 16.247 -1.346 -16.359 1.00 84.44 112 TYR A N 1
ATOM 857 C CA . TYR A 1 112 ? 15.023 -2.138 -16.363 1.00 84.44 112 TYR A CA 1
ATOM 858 C C . TYR A 1 112 ? 14.543 -2.362 -17.795 1.00 84.44 112 TYR A C 1
ATOM 860 O O . TYR A 1 112 ? 14.023 -1.448 -18.437 1.00 84.44 112 TYR A O 1
ATOM 868 N N . ASN A 1 113 ? 14.689 -3.586 -18.299 1.00 86.19 113 ASN A N 1
ATOM 869 C CA . ASN A 1 113 ? 14.140 -3.973 -19.594 1.00 86.19 113 ASN A CA 1
ATOM 870 C C . ASN A 1 113 ? 12.790 -4.676 -19.410 1.00 86.19 113 ASN A C 1
ATOM 872 O O . ASN A 1 113 ? 12.719 -5.786 -18.897 1.00 86.19 113 ASN A O 1
ATOM 876 N N . VAL A 1 114 ? 11.716 -4.044 -19.869 1.00 86.44 114 VAL A N 1
ATOM 877 C CA . VAL A 1 114 ? 10.340 -4.522 -19.681 1.00 86.44 114 VAL A CA 1
ATOM 878 C C . VAL A 1 114 ? 10.101 -5.916 -20.283 1.00 86.44 114 VAL A C 1
ATOM 880 O O . VAL A 1 114 ? 9.348 -6.717 -19.722 1.00 86.44 114 VAL A O 1
ATOM 883 N N . GLU A 1 115 ? 10.757 -6.239 -21.395 1.00 83.38 115 GLU A N 1
ATOM 884 C CA . GLU A 1 115 ? 10.553 -7.512 -22.091 1.00 83.38 115 GLU A CA 1
ATOM 885 C C . GLU A 1 115 ? 11.219 -8.669 -21.342 1.00 83.38 115 GLU A C 1
ATOM 887 O O . GLU A 1 115 ? 10.587 -9.695 -21.091 1.00 83.38 115 GLU A O 1
ATOM 892 N N . THR A 1 116 ? 12.468 -8.480 -20.912 1.00 85.81 116 THR A N 1
ATOM 893 C CA . THR A 1 116 ? 13.301 -9.555 -20.355 1.00 85.81 116 THR A CA 1
ATOM 894 C C . THR A 1 116 ? 13.297 -9.620 -18.831 1.00 85.81 116 THR A C 1
ATOM 896 O O . THR A 1 116 ? 13.736 -10.624 -18.276 1.00 85.81 116 THR A O 1
ATOM 899 N N . HIS A 1 117 ? 12.837 -8.576 -18.132 1.00 86.50 117 HIS A N 1
ATOM 900 C CA . HIS A 1 117 ? 12.846 -8.567 -16.671 1.00 86.50 117 HIS A CA 1
ATOM 901 C C . HIS A 1 117 ? 11.796 -9.550 -16.121 1.00 86.50 117 HIS A C 1
ATOM 903 O O . HIS A 1 117 ? 10.611 -9.450 -16.488 1.00 86.50 117 HIS A O 1
ATOM 909 N N . PRO A 1 118 ? 12.189 -10.499 -15.252 1.00 88.38 118 PRO A N 1
ATOM 910 C CA . PRO A 1 118 ? 11.242 -11.383 -14.587 1.00 88.38 118 PRO A CA 1
ATOM 911 C C . PRO A 1 118 ? 10.380 -10.601 -13.579 1.00 88.38 118 PRO A C 1
ATOM 913 O O . PRO A 1 118 ? 10.766 -9.511 -13.153 1.00 88.38 118 PRO A O 1
ATOM 916 N N . PRO A 1 119 ? 9.202 -11.110 -13.189 1.00 89.25 119 PRO A N 1
ATOM 917 C CA . PRO A 1 119 ? 8.445 -10.542 -12.078 1.00 89.25 119 PRO A CA 1
ATOM 918 C C . PRO A 1 119 ? 9.253 -10.594 -10.773 1.00 89.25 119 PRO A C 1
ATOM 920 O O . PRO A 1 119 ? 9.913 -11.591 -10.489 1.00 89.25 119 PRO A O 1
ATOM 923 N N . GLU A 1 120 ? 9.200 -9.525 -9.983 1.00 87.94 120 GLU A N 1
ATOM 924 C CA . GLU A 1 120 ? 9.912 -9.425 -8.704 1.00 87.94 120 GLU A CA 1
ATOM 925 C C . GLU A 1 120 ? 9.059 -9.958 -7.547 1.00 87.94 120 GLU A C 1
ATOM 927 O O . GLU A 1 120 ? 7.834 -9.771 -7.528 1.00 87.94 120 GLU A O 1
ATOM 932 N N . SER A 1 121 ? 9.709 -10.586 -6.560 1.00 89.19 121 SER A N 1
ATOM 933 C CA . SER A 1 121 ? 9.072 -10.890 -5.278 1.00 89.19 121 SER A CA 1
ATOM 934 C C . SER A 1 121 ? 9.074 -9.658 -4.370 1.00 89.19 121 SER A C 1
ATOM 936 O O . SER A 1 121 ? 9.953 -8.798 -4.442 1.00 89.19 121 SER A O 1
ATOM 938 N N . LEU A 1 122 ? 8.051 -9.552 -3.521 1.00 90.19 122 LEU A N 1
ATOM 939 C CA . LEU A 1 122 ? 7.870 -8.440 -2.583 1.00 90.19 122 LEU A CA 1
ATOM 940 C C . LEU A 1 122 ? 7.858 -8.947 -1.139 1.00 90.19 122 LEU A C 1
ATOM 942 O O . LEU A 1 122 ? 7.199 -8.373 -0.280 1.00 90.19 122 LEU A O 1
ATOM 946 N N . ASP A 1 123 ? 8.600 -10.019 -0.858 1.00 90.69 123 ASP A N 1
ATOM 947 C CA . ASP A 1 123 ? 8.539 -10.722 0.430 1.00 90.69 123 ASP A CA 1
ATOM 948 C C . ASP A 1 123 ? 8.939 -9.822 1.603 1.00 90.69 123 ASP A C 1
ATOM 950 O O . ASP A 1 123 ? 8.289 -9.819 2.646 1.00 90.69 123 ASP A O 1
ATOM 954 N N . TRP A 1 124 ? 9.958 -8.981 1.413 1.00 91.00 124 TRP A N 1
ATOM 955 C CA . TRP A 1 124 ? 10.371 -8.006 2.424 1.00 91.00 124 TRP A CA 1
ATOM 956 C C . TRP A 1 124 ? 9.270 -6.970 2.712 1.00 91.00 124 TRP A C 1
ATOM 958 O O . TRP A 1 124 ? 9.068 -6.594 3.865 1.00 91.00 124 TRP A O 1
ATOM 968 N N . LEU A 1 125 ? 8.535 -6.528 1.681 1.00 89.75 125 LEU A N 1
ATOM 969 C CA . LEU A 1 125 ? 7.425 -5.585 1.823 1.00 89.75 125 LEU A CA 1
ATOM 970 C C . LEU A 1 125 ? 6.250 -6.259 2.530 1.00 89.75 125 LEU A C 1
ATOM 972 O O . LEU A 1 125 ? 5.641 -5.636 3.392 1.00 89.75 125 LEU A O 1
ATOM 976 N N . ASN A 1 126 ? 5.965 -7.522 2.208 1.00 90.88 126 ASN A N 1
ATOM 977 C CA . ASN A 1 126 ? 4.920 -8.304 2.867 1.00 90.88 126 ASN A CA 1
ATOM 978 C C . ASN A 1 126 ? 5.160 -8.367 4.379 1.00 90.88 126 ASN A C 1
ATOM 980 O O . ASN A 1 126 ? 4.239 -8.112 5.147 1.00 90.88 126 ASN A O 1
ATOM 984 N N . VAL A 1 127 ? 6.403 -8.616 4.812 1.00 89.19 127 VAL A N 1
ATOM 985 C CA . VAL A 1 127 ? 6.761 -8.635 6.242 1.00 89.19 127 VAL A CA 1
ATOM 986 C C . VAL A 1 127 ? 6.549 -7.269 6.894 1.00 89.19 127 VAL A C 1
ATOM 988 O O . VAL A 1 127 ? 5.981 -7.196 7.981 1.00 89.19 127 VAL A O 1
ATOM 991 N N . LEU A 1 128 ? 6.954 -6.178 6.238 1.00 86.44 128 LEU A N 1
ATOM 992 C CA . LEU A 1 128 ? 6.766 -4.833 6.788 1.00 86.44 128 LEU A CA 1
ATOM 993 C C . LEU A 1 128 ? 5.291 -4.437 6.864 1.00 86.44 128 LEU A C 1
ATOM 995 O O . LEU A 1 128 ? 4.853 -3.913 7.884 1.00 86.44 128 LEU A O 1
ATOM 999 N N . VAL A 1 129 ? 4.514 -4.716 5.816 1.00 84.56 129 VAL A N 1
ATOM 1000 C CA . VAL A 1 129 ? 3.070 -4.460 5.803 1.00 84.56 129 VAL A CA 1
ATOM 1001 C C . VAL A 1 129 ? 2.377 -5.305 6.868 1.00 84.56 129 VAL A C 1
ATOM 1003 O O . VAL A 1 129 ? 1.549 -4.776 7.605 1.00 84.56 129 VAL A O 1
ATOM 1006 N N . ALA A 1 130 ? 2.756 -6.576 7.017 1.00 88.38 130 ALA A N 1
ATOM 1007 C CA . ALA A 1 130 ? 2.242 -7.432 8.077 1.00 88.38 130 ALA A CA 1
ATOM 1008 C C . ALA A 1 130 ? 2.574 -6.873 9.467 1.00 88.38 130 ALA A C 1
ATOM 1010 O O . ALA A 1 130 ? 1.697 -6.799 10.324 1.00 88.38 130 ALA A O 1
ATOM 1011 N N . GLN A 1 131 ? 3.803 -6.395 9.680 1.00 88.25 131 GLN A N 1
ATOM 1012 C CA . GLN A 1 131 ? 4.204 -5.768 10.937 1.00 88.25 131 GLN A CA 1
ATOM 1013 C C . GLN A 1 131 ? 3.386 -4.502 11.227 1.00 88.25 131 GLN A C 1
ATOM 1015 O O . GLN A 1 131 ? 2.902 -4.332 12.345 1.00 88.25 131 GLN A O 1
ATOM 1020 N N . THR A 1 132 ? 3.182 -3.636 10.230 1.00 85.06 132 THR A N 1
ATOM 1021 C CA . THR A 1 132 ? 2.363 -2.425 10.378 1.00 85.06 132 THR A CA 1
ATOM 1022 C C . THR A 1 132 ? 0.900 -2.760 10.674 1.00 85.06 132 THR A C 1
ATOM 1024 O O . THR A 1 132 ? 0.320 -2.185 11.591 1.00 85.06 132 THR A O 1
ATOM 1027 N N . ILE A 1 133 ? 0.303 -3.713 9.951 1.00 86.50 133 ILE A N 1
ATOM 1028 C CA . ILE A 1 133 ? -1.084 -4.144 10.190 1.00 86.50 133 ILE A CA 1
ATOM 1029 C C . ILE A 1 133 ? -1.210 -4.795 11.569 1.00 86.50 133 ILE A C 1
ATOM 1031 O O . ILE A 1 133 ? -2.170 -4.525 12.282 1.00 86.50 133 ILE A O 1
ATOM 1035 N N . SER A 1 134 ? -0.241 -5.614 11.986 1.00 87.38 134 SER A N 1
ATOM 1036 C CA . SER A 1 134 ? -0.251 -6.246 13.309 1.00 87.38 134 SER A CA 1
ATOM 1037 C C . SER A 1 134 ? -0.214 -5.215 14.435 1.00 87.38 134 SER A C 1
ATOM 1039 O O . SER A 1 134 ? -0.921 -5.381 15.424 1.00 87.38 134 SER A O 1
ATOM 1041 N N . GLN A 1 135 ? 0.580 -4.152 14.286 1.00 85.31 135 GLN A N 1
ATOM 1042 C CA . GLN A 1 135 ? 0.607 -3.044 15.244 1.00 85.31 135 GLN A CA 1
ATOM 1043 C C . GLN A 1 135 ? -0.729 -2.302 15.261 1.00 85.31 135 GLN A C 1
ATOM 1045 O O . GLN A 1 135 ? -1.305 -2.117 16.325 1.00 85.31 135 GLN A O 1
ATOM 1050 N N . PHE A 1 136 ? -1.282 -1.989 14.086 1.00 84.25 136 PHE A N 1
ATOM 1051 C CA . PHE A 1 136 ? -2.591 -1.343 13.987 1.00 84.25 136 PHE A CA 1
ATOM 1052 C C . PHE A 1 136 ? -3.713 -2.178 14.624 1.00 84.25 136 PHE A C 1
ATOM 1054 O O . PHE A 1 136 ? -4.610 -1.631 15.258 1.00 84.25 136 PHE A O 1
ATOM 1061 N N . ARG A 1 137 ? -3.657 -3.509 14.497 1.00 86.56 137 ARG A N 1
ATOM 1062 C CA . ARG A 1 137 ? -4.606 -4.426 1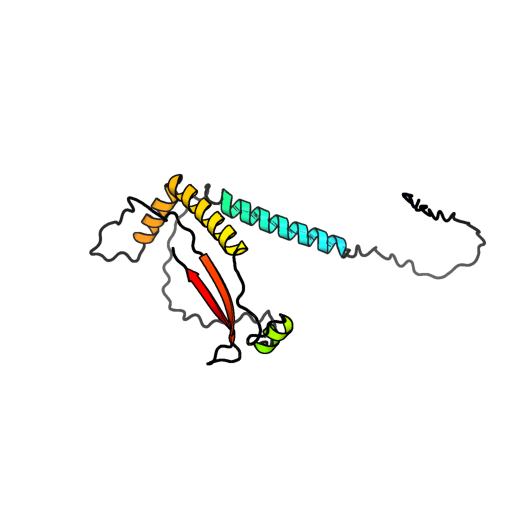5.144 1.00 86.56 137 ARG A CA 1
ATOM 1063 C C . ARG A 1 137 ? -4.494 -4.389 16.664 1.00 86.56 137 ARG A C 1
ATOM 1065 O O . ARG A 1 137 ? -5.518 -4.380 17.337 1.00 86.56 137 ARG A O 1
ATOM 1072 N N . GLU A 1 138 ? -3.280 -4.368 17.203 1.00 85.12 138 GLU A N 1
ATOM 1073 C CA . GLU A 1 138 ? -3.069 -4.254 18.649 1.00 85.12 138 GLU A CA 1
ATOM 1074 C C . GLU A 1 138 ? -3.539 -2.894 19.179 1.00 85.12 138 GLU A C 1
ATOM 1076 O O . GLU A 1 138 ? -4.226 -2.814 20.201 1.00 85.12 138 GLU A O 1
ATOM 1081 N N . ASP A 1 139 ? -3.266 -1.829 18.429 1.00 81.00 139 ASP A N 1
ATOM 1082 C CA . ASP A 1 139 ? -3.734 -0.487 18.751 1.00 81.00 139 ASP A CA 1
ATOM 1083 C C . ASP A 1 139 ? -5.262 -0.402 18.709 1.00 81.00 139 ASP A C 1
ATOM 1085 O O . ASP A 1 139 ? -5.855 0.213 19.589 1.00 81.00 139 ASP A O 1
ATOM 1089 N N . ALA A 1 140 ? -5.914 -1.036 17.731 1.00 83.06 140 ALA A N 1
ATOM 1090 C CA . ALA A 1 140 ? -7.372 -1.076 17.624 1.00 83.06 140 ALA A CA 1
ATOM 1091 C C . ALA A 1 140 ? -8.032 -1.881 18.752 1.00 83.06 140 ALA A C 1
ATOM 1093 O O . ALA A 1 140 ? -9.113 -1.509 19.203 1.00 83.06 140 ALA A O 1
ATOM 1094 N N . ARG A 1 141 ? -7.385 -2.949 19.242 1.00 81.00 141 ARG A N 1
ATOM 1095 C CA . ARG A 1 141 ? -7.877 -3.731 20.390 1.00 81.00 141 ARG A CA 1
ATOM 1096 C C . ARG A 1 141 ? -7.729 -2.994 21.715 1.00 81.00 141 ARG A C 1
ATOM 1098 O O . ARG A 1 141 ? -8.589 -3.115 22.580 1.00 81.00 141 ARG A O 1
ATOM 1105 N N . SER A 1 142 ? -6.625 -2.272 21.888 1.00 78.44 142 SER A N 1
ATOM 1106 C CA . SER A 1 142 ? -6.299 -1.596 23.146 1.00 78.44 142 SER A CA 1
ATOM 1107 C C . SER A 1 142 ? -6.857 -0.172 23.239 1.00 78.44 142 SER A C 1
ATOM 1109 O O . SER A 1 142 ? -7.088 0.313 24.347 1.00 78.44 142 SER A O 1
ATOM 1111 N N . ASN A 1 143 ? -7.122 0.498 22.107 1.00 76.12 143 ASN A N 1
ATOM 1112 C CA . ASN A 1 143 ? -7.507 1.910 22.073 1.00 76.12 143 ASN A CA 1
ATOM 1113 C C . ASN A 1 143 ? -8.882 2.163 21.432 1.00 76.12 143 ASN A C 1
ATOM 1115 O O . ASN A 1 143 ? -9.042 2.170 20.210 1.00 76.12 143 ASN A O 1
ATOM 1119 N N . ASN A 1 144 ? -9.840 2.603 22.255 1.00 73.25 144 ASN A N 1
ATOM 1120 C CA . ASN A 1 144 ? -11.157 3.090 21.810 1.00 73.25 144 ASN A CA 1
ATOM 1121 C C . ASN A 1 144 ? -11.101 4.376 20.957 1.00 73.25 144 ASN A C 1
ATOM 1123 O O . ASN A 1 144 ? -12.110 4.798 20.393 1.00 73.25 144 ASN A O 1
ATOM 1127 N N . ASN A 1 145 ? -9.934 5.018 20.843 1.00 79.75 145 ASN A N 1
ATOM 1128 C CA . ASN A 1 145 ? -9.763 6.223 20.031 1.00 79.75 145 ASN A CA 1
ATOM 1129 C C . ASN A 1 145 ? -10.023 5.957 18.536 1.00 79.75 145 ASN A C 1
ATOM 1131 O O . ASN A 1 145 ? -10.556 6.822 17.842 1.00 79.75 145 ASN A O 1
ATOM 1135 N N . ILE A 1 146 ? -9.682 4.761 18.041 1.00 81.62 146 ILE A N 1
ATOM 1136 C CA . ILE A 1 146 ? -9.916 4.384 16.640 1.00 81.62 146 ILE A CA 1
ATOM 1137 C C . ILE A 1 146 ? -11.418 4.241 16.373 1.00 81.62 146 ILE A C 1
ATOM 1139 O O . ILE A 1 146 ? -11.905 4.812 15.401 1.00 81.62 146 ILE A O 1
ATOM 1143 N N . LEU A 1 147 ? -12.161 3.581 17.268 1.00 83.62 147 LEU A N 1
ATOM 1144 C CA . LEU A 1 147 ? -13.622 3.466 17.177 1.00 83.62 147 LEU A CA 1
ATOM 1145 C C . LEU A 1 147 ? -14.298 4.840 17.194 1.00 83.62 147 LEU A C 1
ATOM 1147 O O . LEU A 1 147 ? -15.081 5.144 16.304 1.00 83.62 147 LEU A O 1
ATOM 1151 N N . HIS A 1 148 ? -13.917 5.718 18.126 1.00 84.75 148 HIS A N 1
ATOM 1152 C CA . HIS A 1 148 ? -14.466 7.075 18.197 1.00 84.75 148 HIS A CA 1
ATOM 1153 C C . HIS A 1 148 ? -14.107 7.927 16.966 1.00 84.75 148 HIS A C 1
ATOM 1155 O O . HIS A 1 148 ? -14.894 8.756 16.510 1.00 84.75 148 HIS A O 1
ATOM 1161 N N . THR A 1 149 ? -12.914 7.732 16.396 1.00 85.38 149 THR A N 1
ATOM 1162 C CA . THR A 1 149 ? -12.518 8.407 15.153 1.00 85.38 149 THR A CA 1
ATOM 1163 C C . THR A 1 149 ? -13.338 7.902 13.965 1.00 85.38 149 THR A C 1
ATOM 1165 O O . THR A 1 149 ? -13.768 8.714 13.150 1.00 85.38 149 THR A O 1
ATOM 1168 N N . LEU A 1 150 ? -13.594 6.594 13.874 1.00 85.38 150 LEU A N 1
ATOM 1169 C CA . LEU A 1 150 ? -14.455 6.011 12.845 1.00 85.38 150 LEU A CA 1
ATOM 1170 C C . LEU A 1 150 ? -15.906 6.471 12.998 1.00 85.38 150 LEU A C 1
ATOM 1172 O O . LEU A 1 150 ? -16.478 6.930 12.015 1.00 85.38 150 LEU A O 1
ATOM 1176 N N . ASP A 1 151 ? -16.456 6.464 14.214 1.00 88.19 151 ASP A N 1
ATOM 1177 C CA . ASP A 1 151 ? -17.779 7.025 14.519 1.00 88.19 151 ASP A CA 1
ATOM 1178 C C . ASP A 1 151 ? -17.875 8.479 14.067 1.00 88.19 151 ASP A C 1
ATOM 1180 O O . ASP A 1 151 ? -18.821 8.869 13.387 1.00 88.19 151 ASP A O 1
ATOM 1184 N N . LYS A 1 152 ? -16.867 9.294 14.385 1.00 88.00 152 LYS A N 1
ATOM 1185 C CA . LYS A 1 152 ? -16.836 10.700 13.976 1.00 88.00 152 LYS A CA 1
ATOM 1186 C C . LYS A 1 152 ? -16.784 10.869 12.455 1.00 88.00 152 LYS A C 1
ATOM 1188 O O . LYS A 1 152 ? -17.404 11.789 11.931 1.00 88.00 152 LYS A O 1
ATOM 1193 N N . ILE A 1 153 ? -16.024 10.029 11.752 1.00 89.38 153 ILE A N 1
ATOM 1194 C CA . ILE A 1 153 ? -15.920 10.082 10.286 1.00 89.38 153 ILE A CA 1
ATOM 1195 C C . ILE A 1 153 ? -17.236 9.640 9.638 1.00 89.38 153 ILE A C 1
ATOM 1197 O O . ILE A 1 153 ? -17.697 10.285 8.699 1.00 89.38 153 ILE A O 1
ATOM 1201 N N . LEU A 1 154 ? -17.846 8.566 10.141 1.00 86.06 154 LEU A N 1
ATOM 1202 C CA . LEU A 1 154 ? -19.096 8.015 9.619 1.00 86.06 154 LEU A CA 1
ATOM 1203 C C . LEU A 1 154 ? -20.283 8.954 9.859 1.00 86.06 154 LEU A C 1
ATOM 1205 O O . LEU A 1 154 ? -21.125 9.101 8.977 1.00 86.06 154 LEU A O 1
ATOM 1209 N N . ASN A 1 155 ? -20.306 9.640 11.003 1.00 90.88 155 ASN A N 1
ATOM 1210 C CA . ASN A 1 155 ? -21.307 10.656 11.343 1.00 90.88 155 ASN A CA 1
ATOM 1211 C C . ASN A 1 155 ? -20.923 12.076 10.894 1.00 90.88 155 ASN A C 1
ATOM 1213 O O . ASN A 1 155 ? -21.468 13.053 11.405 1.00 90.88 155 ASN A O 1
ATOM 1217 N N . GLY A 1 156 ? -19.958 12.213 9.980 1.00 84.62 156 GLY A N 1
ATOM 1218 C CA . GLY A 1 156 ? -19.576 13.508 9.422 1.00 84.62 156 GLY A CA 1
ATOM 1219 C C . GLY A 1 156 ? -20.664 14.132 8.536 1.00 84.62 156 GLY A C 1
ATOM 1220 O O . GLY A 1 156 ? -21.784 13.638 8.423 1.00 84.62 156 GLY A O 1
ATOM 1221 N N . ASP A 1 157 ? -20.301 15.206 7.833 1.00 77.38 157 ASP A N 1
ATOM 1222 C CA . ASP A 1 157 ? -21.220 16.090 7.089 1.00 77.38 157 ASP A CA 1
ATOM 1223 C C . ASP A 1 157 ? -22.054 15.421 5.972 1.00 77.38 157 ASP A C 1
ATOM 1225 O O . ASP A 1 157 ? -22.912 16.059 5.363 1.00 77.38 157 ASP A O 1
ATOM 1229 N N . SER A 1 158 ? -21.802 14.148 5.661 1.00 76.12 158 SER A N 1
ATOM 1230 C CA . SER A 1 158 ? -22.459 13.397 4.587 1.00 76.12 158 SER A CA 1
ATOM 1231 C C . SER A 1 158 ? -23.516 12.392 5.055 1.00 76.12 158 SER A C 1
ATOM 1233 O O . SER A 1 158 ? -23.919 11.548 4.252 1.00 76.12 158 SER A O 1
ATOM 1235 N N . LEU A 1 159 ? -23.970 12.440 6.312 1.00 83.00 159 LEU A N 1
ATOM 1236 C CA . LEU A 1 159 ? -25.021 11.536 6.783 1.00 83.00 159 LEU A CA 1
ATOM 1237 C C . LEU A 1 159 ? -26.395 11.942 6.192 1.00 83.00 159 LEU A C 1
ATOM 1239 O O . LEU A 1 159 ? -26.842 13.073 6.396 1.00 83.00 159 LEU A O 1
ATOM 1243 N N . PRO A 1 160 ? -27.086 11.064 5.438 1.00 83.56 160 PRO A N 1
ATOM 1244 C CA . PRO A 1 160 ? -28.423 11.351 4.919 1.00 83.56 160 PRO A CA 1
ATOM 1245 C C . PRO A 1 160 ? -29.429 11.552 6.057 1.00 83.56 160 PRO A C 1
ATOM 1247 O O . PRO A 1 160 ? -29.411 10.803 7.025 1.00 83.56 160 PRO A O 1
ATOM 1250 N N . SER A 1 161 ? -30.390 12.466 5.898 1.00 82.44 161 SER A N 1
ATOM 1251 C CA . SER A 1 161 ? -31.388 12.815 6.931 1.00 82.44 161 SER A CA 1
ATOM 1252 C C . SER A 1 161 ? -32.333 11.683 7.363 1.00 82.44 161 SER A C 1
ATOM 1254 O O . SER A 1 161 ? -33.112 11.860 8.295 1.00 82.44 161 SER A O 1
ATOM 1256 N N . PHE A 1 162 ? -32.305 10.543 6.670 1.00 88.06 162 PHE A N 1
ATOM 1257 C CA . PHE A 1 162 ? -33.064 9.343 7.024 1.00 88.06 162 PHE A CA 1
ATOM 1258 C C . PHE A 1 162 ? -32.297 8.403 7.971 1.00 88.06 162 PHE A C 1
ATOM 1260 O O . PHE A 1 162 ? -32.911 7.534 8.585 1.00 88.06 162 PHE A O 1
ATOM 1267 N N . LEU A 1 163 ? -30.973 8.547 8.080 1.00 84.06 163 LEU A N 1
ATOM 1268 C CA . LEU A 1 163 ? -30.156 7.770 9.008 1.00 84.06 163 LEU A CA 1
ATOM 1269 C C . LEU A 1 163 ? -29.941 8.569 10.293 1.00 84.06 163 LEU A C 1
ATOM 1271 O O . LEU A 1 163 ? -29.575 9.741 10.251 1.00 84.06 163 LEU A O 1
ATOM 1275 N N . ASP A 1 164 ? -30.181 7.910 11.422 1.00 84.62 164 ASP A N 1
ATOM 1276 C CA . ASP A 1 164 ? -29.760 8.396 12.734 1.00 84.62 164 ASP A CA 1
ATOM 1277 C C . ASP A 1 164 ? -28.264 8.086 12.951 1.00 84.62 164 ASP A C 1
ATOM 1279 O O . ASP A 1 164 ? -27.613 7.457 12.112 1.00 84.62 164 ASP A O 1
ATOM 1283 N N . THR A 1 165 ? -27.720 8.537 14.076 1.00 85.12 165 THR A N 1
ATOM 1284 C CA . THR A 1 165 ? -26.311 8.397 14.454 1.00 85.12 165 THR A CA 1
ATOM 1285 C C . THR A 1 165 ? -25.847 6.939 14.359 1.00 85.12 165 THR A C 1
ATOM 1287 O O . THR A 1 165 ? -26.412 6.037 14.980 1.00 85.12 165 THR A O 1
ATOM 1290 N N . VAL A 1 166 ? -24.792 6.705 13.582 1.00 86.50 166 VAL A N 1
ATOM 1291 C CA . VAL A 1 166 ? -24.172 5.393 13.385 1.00 86.50 166 VAL A CA 1
ATOM 1292 C C . VAL A 1 166 ? -23.133 5.165 14.478 1.00 86.50 166 VAL A C 1
ATOM 1294 O O . VAL A 1 166 ? -22.196 5.946 14.605 1.00 86.50 166 VAL A O 1
ATOM 1297 N N . HIS A 1 167 ? -23.265 4.081 15.236 1.00 87.12 167 HIS A N 1
ATOM 1298 C CA . HIS A 1 167 ? -22.272 3.679 16.232 1.00 87.12 167 HIS A CA 1
ATOM 1299 C C . HIS A 1 167 ? -21.570 2.393 15.803 1.00 87.12 167 HIS A C 1
ATOM 1301 O O . HIS A 1 167 ? -22.217 1.381 15.526 1.00 87.12 167 HIS A O 1
ATOM 1307 N N . VAL A 1 168 ? -20.243 2.423 15.771 1.00 84.31 168 VAL A N 1
ATOM 1308 C CA . VAL A 1 168 ? -19.389 1.262 15.550 1.00 84.31 168 VAL A CA 1
ATOM 1309 C C . VAL A 1 168 ? -19.307 0.493 16.865 1.00 84.31 168 VAL A C 1
ATOM 1311 O O . VAL A 1 168 ? -18.642 0.908 17.811 1.00 84.31 168 VAL A O 1
ATOM 1314 N N . THR A 1 169 ? -20.003 -0.641 16.932 1.00 84.19 169 THR A N 1
ATOM 1315 C CA . THR A 1 169 ? -20.026 -1.501 18.125 1.00 84.19 169 THR A CA 1
ATOM 1316 C C . THR A 1 169 ? -18.795 -2.392 18.220 1.00 84.19 169 THR A C 1
ATOM 1318 O O . THR A 1 169 ? -18.287 -2.628 19.311 1.00 84.19 169 THR A O 1
ATOM 1321 N N . GLU A 1 170 ? -18.314 -2.886 17.081 1.00 81.62 170 GLU A N 1
ATOM 1322 C CA . GLU A 1 170 ? -17.195 -3.820 16.989 1.00 81.62 170 GLU A CA 1
ATOM 1323 C C . GLU A 1 170 ? -16.391 -3.545 15.714 1.00 81.62 170 GLU A C 1
ATOM 1325 O O . GLU A 1 170 ? -16.940 -3.134 14.689 1.00 81.62 170 GLU A O 1
ATOM 1330 N N . LEU A 1 171 ? -15.080 -3.777 15.784 1.00 81.62 171 LEU A N 1
ATOM 1331 C CA . LEU A 1 171 ? -14.157 -3.645 14.662 1.00 81.62 171 LEU A CA 1
ATOM 1332 C C . LEU A 1 171 ? -13.304 -4.911 14.573 1.00 81.62 171 LEU A C 1
ATOM 1334 O O . LEU A 1 171 ? -12.436 -5.132 15.415 1.00 81.62 171 LEU A O 1
ATOM 1338 N N . ASP A 1 172 ? -13.531 -5.710 13.531 1.00 82.12 172 ASP A N 1
ATOM 1339 C CA . ASP A 1 172 ? -12.669 -6.836 13.178 1.00 82.12 172 ASP A CA 1
ATOM 1340 C C . ASP A 1 172 ? -11.875 -6.509 11.909 1.00 82.12 172 ASP A C 1
ATOM 1342 O O . ASP A 1 172 ? -12.431 -6.190 10.859 1.00 82.12 172 ASP A O 1
ATOM 1346 N N . ILE A 1 173 ? -10.552 -6.556 12.029 1.00 81.88 173 ILE A N 1
ATOM 1347 C CA . ILE A 1 173 ? -9.599 -6.251 10.954 1.00 81.88 173 ILE A CA 1
ATOM 1348 C C . ILE A 1 173 ? -9.130 -7.557 10.273 1.00 81.88 173 ILE A C 1
ATOM 1350 O O . ILE A 1 173 ? -8.388 -7.515 9.294 1.00 81.88 173 ILE A O 1
ATOM 1354 N N . GLY A 1 174 ? -9.582 -8.719 10.760 1.00 87.12 174 GLY A N 1
ATOM 1355 C CA . GLY A 1 174 ? -9.193 -10.038 10.269 1.00 87.12 174 GLY A CA 1
ATOM 1356 C C . GLY A 1 174 ? -7.840 -10.488 10.808 1.00 87.12 174 GLY A C 1
ATOM 1357 O O . GLY A 1 174 ? -7.154 -9.734 11.500 1.00 87.12 174 GLY A O 1
ATOM 1358 N N . GLU A 1 175 ? -7.459 -11.737 10.528 1.00 86.75 175 GLU A N 1
ATOM 1359 C CA . GLU A 1 175 ? -6.215 -12.330 11.043 1.00 86.75 175 GLU A CA 1
ATOM 1360 C C . GLU A 1 175 ? -5.066 -12.405 10.049 1.00 86.75 175 GLU A C 1
ATOM 1362 O O . GLU A 1 175 ? -3.903 -12.461 10.457 1.00 86.75 175 GLU A O 1
ATOM 1367 N N . GLU A 1 176 ? -5.398 -12.343 8.770 1.00 91.50 176 GLU A N 1
ATOM 1368 C CA . GLU A 1 176 ? -4.475 -12.574 7.678 1.00 91.50 176 GLU A CA 1
ATOM 1369 C C . GLU A 1 176 ? -3.866 -11.279 7.145 1.00 91.50 176 GLU A C 1
ATOM 1371 O O . GLU A 1 176 ? -4.360 -10.171 7.374 1.00 91.50 176 GLU A O 1
ATOM 1376 N N . PHE A 1 177 ? -2.758 -11.427 6.423 1.00 90.62 177 PHE A N 1
ATOM 1377 C CA . PHE A 1 177 ? -2.025 -10.307 5.851 1.00 90.62 177 PHE A CA 1
ATOM 1378 C C . PHE A 1 177 ? -2.095 -10.339 4.323 1.00 90.62 177 PHE A C 1
ATOM 1380 O O . PHE A 1 177 ? -1.999 -11.415 3.728 1.00 90.62 177 PHE A O 1
ATOM 1387 N N . PRO A 1 178 ? -2.210 -9.172 3.664 1.00 87.56 178 PRO A N 1
ATOM 1388 C CA . PRO A 1 178 ? -2.186 -9.103 2.212 1.00 87.56 178 PRO A CA 1
ATOM 1389 C C . PRO A 1 178 ? -0.822 -9.553 1.683 1.00 87.56 178 PRO A C 1
ATOM 1391 O O . PRO A 1 178 ? 0.220 -9.093 2.156 1.00 87.56 178 PRO A O 1
ATOM 1394 N N . ILE A 1 179 ? -0.830 -10.422 0.670 1.00 91.56 179 ILE A N 1
ATOM 1395 C CA . ILE A 1 179 ? 0.395 -10.930 0.048 1.00 91.56 179 ILE A CA 1
ATOM 1396 C C . ILE A 1 179 ? 0.588 -10.283 -1.317 1.00 91.56 179 ILE A C 1
ATOM 1398 O O . ILE A 1 179 ? -0.222 -10.467 -2.229 1.00 91.56 179 ILE A O 1
ATOM 1402 N N . PHE A 1 180 ? 1.695 -9.559 -1.468 1.00 89.75 180 PHE A N 1
ATOM 1403 C CA . PHE A 1 180 ? 2.118 -8.953 -2.722 1.00 89.75 180 PHE A CA 1
ATOM 1404 C C . PHE A 1 180 ? 3.192 -9.803 -3.399 1.00 89.75 180 PHE A C 1
ATOM 1406 O O . PHE A 1 180 ? 4.158 -10.246 -2.776 1.00 89.75 180 PHE A O 1
ATOM 1413 N N . SER A 1 181 ? 3.032 -10.024 -4.700 1.00 90.56 181 SER A N 1
ATOM 1414 C CA . SER A 1 181 ? 3.965 -10.809 -5.508 1.00 90.56 181 SER A CA 1
ATOM 1415 C C . SER A 1 181 ? 3.942 -10.360 -6.971 1.00 90.56 181 SER A C 1
ATOM 1417 O O . SER A 1 181 ? 3.111 -9.539 -7.376 1.00 90.56 181 SER A O 1
ATOM 1419 N N . ASN A 1 182 ? 4.871 -10.894 -7.766 1.00 88.88 182 ASN A N 1
ATOM 1420 C CA . ASN A 1 182 ? 4.919 -10.724 -9.217 1.00 88.88 182 ASN A CA 1
ATOM 1421 C C . ASN A 1 182 ? 4.840 -9.257 -9.679 1.00 88.88 182 ASN A C 1
ATOM 1423 O O . ASN A 1 182 ? 4.148 -8.939 -10.652 1.00 88.88 182 ASN A O 1
ATOM 1427 N N . CYS A 1 183 ? 5.542 -8.344 -8.997 1.00 89.44 183 CYS A N 1
ATOM 1428 C CA . CYS A 1 183 ? 5.572 -6.949 -9.429 1.00 89.44 183 CYS A CA 1
ATOM 1429 C C . CYS A 1 183 ? 6.362 -6.838 -10.732 1.00 89.44 183 CYS A C 1
ATOM 1431 O O . CYS A 1 183 ? 7.509 -7.278 -10.824 1.00 89.44 183 CYS A O 1
ATOM 1433 N N . LYS A 1 184 ? 5.741 -6.249 -11.755 1.00 89.62 184 LYS A N 1
ATOM 1434 C CA . LYS A 1 184 ? 6.400 -5.979 -13.032 1.00 89.62 184 LYS A CA 1
ATOM 1435 C C . LYS A 1 184 ? 5.933 -4.657 -13.620 1.00 89.62 184 LYS A C 1
ATOM 1437 O O . LYS A 1 184 ? 4.749 -4.304 -13.571 1.00 89.62 184 LYS A O 1
ATOM 1442 N N . VAL A 1 185 ? 6.880 -3.915 -14.181 1.00 89.19 185 VAL A N 1
ATOM 1443 C CA . VAL A 1 185 ? 6.617 -2.653 -14.874 1.00 89.19 185 VAL A CA 1
ATOM 1444 C C . VAL A 1 185 ? 6.351 -2.937 -16.350 1.00 89.19 185 VAL A C 1
ATOM 1446 O O . VAL A 1 185 ? 7.092 -3.683 -16.982 1.00 89.19 185 VAL A O 1
ATOM 1449 N N . TYR A 1 186 ? 5.302 -2.320 -16.889 1.00 84.88 186 TYR A N 1
ATOM 1450 C CA . TYR A 1 186 ? 4.886 -2.380 -18.289 1.00 84.88 186 TYR A CA 1
ATOM 1451 C C . TYR A 1 186 ? 4.844 -0.962 -18.876 1.00 84.88 186 TYR A C 1
ATOM 1453 O O . TYR A 1 186 ? 4.448 -0.032 -18.1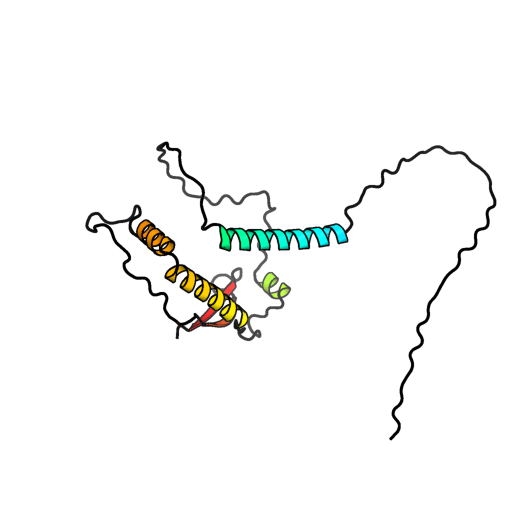65 1.00 84.88 186 TYR A O 1
ATOM 1461 N N . PRO A 1 187 ? 5.217 -0.741 -20.147 1.00 81.81 187 PRO A N 1
ATOM 1462 C CA . PRO A 1 187 ? 4.858 0.496 -20.826 1.00 81.81 187 PRO A CA 1
ATOM 1463 C C . PRO A 1 187 ? 3.330 0.575 -20.936 1.00 81.81 187 PRO A C 1
ATOM 1465 O O . PRO A 1 187 ? 2.650 -0.444 -21.056 1.00 81.81 187 PRO A O 1
ATOM 1468 N N . CYS A 1 188 ? 2.775 1.778 -20.852 1.00 79.69 188 CYS A N 1
ATOM 1469 C CA . CYS A 1 188 ? 1.370 1.984 -21.174 1.00 79.69 188 CYS A CA 1
ATOM 1470 C C . CYS A 1 188 ? 1.205 1.926 -22.700 1.00 79.69 188 CYS A C 1
ATOM 1472 O O . CYS A 1 188 ? 1.932 2.614 -23.411 1.00 79.69 188 CYS A O 1
ATOM 1474 N N . GLU A 1 189 ? 0.261 1.123 -23.195 1.00 76.38 189 GLU A N 1
ATOM 1475 C CA . GLU A 1 189 ? -0.002 0.992 -24.639 1.00 76.38 189 GLU A CA 1
ATOM 1476 C C . GLU A 1 189 ? -0.523 2.310 -25.233 1.00 76.38 189 GLU A C 1
ATOM 1478 O O . GLU A 1 189 ? -0.093 2.717 -26.309 1.00 76.38 189 GLU A O 1
ATOM 1483 N N . ASP A 1 190 ? -1.363 3.025 -24.478 1.00 80.31 190 ASP A N 1
ATOM 1484 C CA . ASP A 1 190 ? -1.974 4.291 -24.906 1.00 80.31 190 ASP A CA 1
ATOM 1485 C C . ASP A 1 190 ? -1.026 5.503 -24.837 1.00 80.31 190 ASP A C 1
ATOM 1487 O O . ASP A 1 190 ? -1.289 6.537 -25.451 1.00 80.31 190 ASP A O 1
ATOM 1491 N N . ASP A 1 191 ? 0.058 5.415 -24.057 1.00 77.12 191 ASP A N 1
ATOM 1492 C CA . ASP A 1 191 ? 0.994 6.524 -23.850 1.00 77.12 191 ASP A CA 1
ATOM 1493 C C . ASP A 1 191 ? 2.418 6.004 -23.578 1.00 77.12 191 ASP A C 1
ATOM 1495 O O . ASP A 1 191 ? 2.729 5.600 -22.450 1.00 77.12 191 ASP A O 1
ATOM 1499 N N . PRO A 1 192 ? 3.335 6.075 -24.562 1.00 67.88 192 PRO A N 1
ATOM 1500 C CA . PRO A 1 192 ? 4.712 5.605 -24.405 1.00 67.88 192 PRO A CA 1
ATOM 1501 C C . PRO A 1 192 ? 5.523 6.433 -23.391 1.00 67.88 192 PRO A C 1
ATOM 1503 O O . PRO A 1 192 ? 6.633 6.046 -23.018 1.00 67.88 192 PRO A O 1
ATOM 1506 N N . GLY A 1 193 ? 5.006 7.581 -22.941 1.00 74.25 193 GLY A N 1
ATOM 1507 C CA . GLY A 1 193 ? 5.571 8.383 -21.860 1.00 74.25 193 GLY A CA 1
ATOM 1508 C C . GLY A 1 193 ? 5.197 7.889 -20.461 1.00 74.25 193 GLY A C 1
ATOM 1509 O O . GLY A 1 193 ? 5.789 8.347 -19.480 1.00 74.25 193 GLY A O 1
ATOM 1510 N N . ARG A 1 194 ? 4.255 6.947 -20.343 1.00 79.06 194 ARG A N 1
ATOM 1511 C CA . ARG A 1 194 ? 3.708 6.484 -19.068 1.00 79.06 194 ARG A CA 1
ATOM 1512 C C . ARG A 1 194 ? 4.080 5.030 -18.793 1.00 79.06 194 ARG A C 1
ATOM 1514 O O . ARG A 1 194 ? 3.951 4.152 -19.639 1.00 79.06 194 ARG A O 1
ATOM 1521 N N . LEU A 1 195 ? 4.507 4.766 -17.561 1.00 84.50 195 LEU A N 1
ATOM 1522 C CA . LEU A 1 195 ? 4.758 3.414 -17.064 1.00 84.50 195 LEU A CA 1
ATOM 1523 C C . LEU A 1 195 ? 3.572 2.944 -16.220 1.00 84.50 195 LEU A C 1
ATOM 1525 O O . LEU A 1 195 ? 3.105 3.661 -15.330 1.00 84.50 195 LEU A O 1
ATOM 1529 N N . ARG A 1 196 ? 3.108 1.725 -16.481 1.00 84.62 196 ARG A N 1
ATOM 1530 C CA . ARG A 1 196 ? 2.141 0.992 -15.665 1.00 84.62 196 ARG A CA 1
ATOM 1531 C C . ARG A 1 196 ? 2.890 -0.009 -14.793 1.00 84.62 196 ARG A C 1
ATOM 1533 O O . ARG A 1 196 ? 3.885 -0.591 -15.207 1.00 84.62 196 ARG A O 1
ATOM 1540 N N . ARG A 1 197 ? 2.395 -0.244 -13.582 1.00 85.38 197 ARG A N 1
ATOM 1541 C CA . ARG A 1 197 ? 2.862 -1.345 -12.733 1.00 85.38 197 ARG A CA 1
ATOM 1542 C C . ARG A 1 197 ? 1.739 -2.358 -12.615 1.00 85.38 197 ARG A C 1
ATOM 1544 O O . ARG A 1 197 ? 0.591 -1.968 -12.403 1.00 85.38 197 ARG A O 1
ATOM 1551 N N . LYS A 1 198 ? 2.061 -3.632 -12.797 1.00 85.19 198 LYS A N 1
ATOM 1552 C CA . LYS A 1 198 ? 1.168 -4.737 -12.464 1.00 85.19 198 LYS A CA 1
ATOM 1553 C C . LYS A 1 198 ? 1.683 -5.337 -11.167 1.00 85.19 198 LYS A C 1
ATOM 1555 O O . LYS A 1 198 ? 2.861 -5.671 -11.082 1.00 85.19 198 LYS A O 1
ATOM 1560 N N . LEU A 1 199 ? 0.798 -5.422 -10.187 1.00 86.56 199 LEU A N 1
ATOM 1561 C CA . LEU A 1 199 ? 1.041 -6.070 -8.912 1.00 86.56 199 LEU A CA 1
ATOM 1562 C C . LEU A 1 199 ? 0.008 -7.179 -8.779 1.00 86.56 199 LEU A C 1
ATOM 1564 O O . LEU A 1 199 ? -1.175 -6.930 -9.017 1.00 86.56 199 LEU A O 1
ATOM 1568 N N . GLU A 1 200 ? 0.449 -8.384 -8.448 1.00 82.56 200 GLU A N 1
ATOM 1569 C CA . GLU A 1 200 ? -0.463 -9.452 -8.066 1.00 82.56 200 GLU A CA 1
ATOM 1570 C C . GLU A 1 200 ? -0.620 -9.416 -6.547 1.00 82.56 200 GLU A C 1
ATOM 1572 O O . GLU A 1 200 ? 0.365 -9.481 -5.807 1.00 82.56 200 GLU A O 1
ATOM 1577 N N . SER A 1 201 ? -1.862 -9.275 -6.091 1.00 83.75 201 SER A N 1
ATOM 1578 C CA . SER A 1 201 ? -2.220 -9.383 -4.681 1.00 83.75 201 SER A CA 1
ATOM 1579 C C . SER A 1 201 ? -3.092 -10.610 -4.482 1.00 83.75 201 SER A C 1
ATOM 1581 O O . SER A 1 201 ? -4.091 -10.768 -5.188 1.00 83.75 201 SER A O 1
ATOM 1583 N N . LYS A 1 202 ? -2.750 -11.440 -3.502 1.00 78.06 202 LYS A N 1
ATOM 1584 C CA . LYS A 1 202 ? -3.641 -12.488 -3.007 1.00 78.06 202 LYS A CA 1
ATOM 1585 C C . LYS A 1 202 ? -4.174 -12.050 -1.649 1.00 78.06 202 LYS A C 1
ATOM 1587 O O . LYS A 1 202 ? -3.388 -11.709 -0.765 1.00 78.06 202 LYS A O 1
ATOM 1592 N N . SER A 1 203 ? -5.498 -12.026 -1.529 1.00 65.19 203 SER A N 1
ATOM 1593 C CA . SER A 1 203 ? -6.143 -12.198 -0.231 1.00 65.19 203 SER A CA 1
ATOM 1594 C C . SER A 1 203 ? -6.247 -13.699 -0.044 1.00 65.19 203 SER A C 1
ATOM 1596 O O . SER A 1 203 ? -6.734 -14.375 -0.958 1.00 65.19 203 SER A O 1
ATOM 1598 N N . THR A 1 204 ? -5.700 -14.198 1.056 1.00 51.34 204 THR A N 1
ATOM 1599 C CA . THR A 1 204 ? -6.102 -15.523 1.524 1.00 51.34 204 THR A CA 1
ATOM 1600 C C . THR A 1 204 ? -7.462 -15.371 2.219 1.00 51.34 204 THR A C 1
ATOM 1602 O O . THR A 1 204 ? -7.862 -14.196 2.453 1.00 51.34 204 THR A O 1
#

Foldseek 3Di:
DDDDDDDDDDDDDDDDDDDDDDDDDDDDDDPPPPPPPPPCPVVVVVVVVVVVVVVVVVCCCCCVVPVVDDDDDDDDDDDDDDDDDDPPPPPDPPPPPPDLDAVVNVCVVVVHDQVPDWFDAPVVVQVVQVVVVVVVVVCVVVDCVVQVVVQPVQPPPPDDPVDDRDHDPDDDPDDDTKGKTRWGWDQDPVDSRDIDIDIDIDDD

pLDDT: mean 70.37, std 18.25, range [36.69, 92.69]

Organism: NCBI:txid675824

Sequence (204 aa):
MSVATAAYSVVTVTETVSVRHTATTLPQLAAETSKPNAGFTFTHGLLMGQLSVVIILFTFIRFFIFSNGGNLSESAHPVDHDKNRRLRKKQSSILRSATPMPARSILARTYYNVETHPPESLDWLNVLVAQTISQFREDARSNNNILHTLDKILNGDSLPSFLDTVHVTELDIGEEFPIFSNCKVYPCEDDPGRLRRKLESKST